Protein AF-A0A497PDV8-F1 (afdb_monomer_lite)

Secondary structure (DSSP, 8-state):
----------------------------------SSS---S-------TTHHHHHS-HHHHHHHHHHHHHHHHHHS-HHHHHHHHHHHHHHHHHHHHHHHHHHHHHHHHH-TT-TTTHHHHHHHHHHHHHHHHHHHHHHHHHHTTS--SSTT--S-HHHHHHHHHHHHHHHHHHHHHHHHHHHHHH--

Foldseek 3Di:
DDDDDDDDDDDDDDDDDDDDDDDDDDDDDDDDDPPPPDPPDDDPPPCPVVNVCLVPVPVVLVVVLVVVVVCLVVPDDPVLCVVCVVLSVLLSVLVSLLVVLLSLLVNLLPDPQDPPLNVLSVVLSVLSVVLSVLLVVQSCCVSVVVAGPPNVDPDRSSVVSSVSSVVSVVSSVVSVVVSVVSVVVVVD

pLDDT: mean 75.37, std 20.38, range [35.28, 95.69]

Radius of gyration: 29.13 Å; chains: 1; bounding box: 48×72×91 Å

Structure (mmCIF, N/CA/C/O backbone):
data_AF-A0A497PDV8-F1
#
_entry.id   AF-A0A497PDV8-F1
#
loop_
_atom_site.group_PDB
_atom_site.id
_atom_site.type_symbol
_atom_site.label_atom_id
_atom_site.label_alt_id
_atom_site.label_comp_id
_atom_site.label_asym_id
_atom_site.label_entity_id
_atom_site.label_seq_id
_atom_site.pdbx_PDB_ins_code
_atom_site.Cartn_x
_atom_site.Cartn_y
_atom_site.Cartn_z
_atom_site.occupancy
_atom_site.B_iso_or_equiv
_atom_site.auth_seq_id
_atom_site.auth_comp_id
_atom_site.auth_asym_id
_atom_site.auth_atom_id
_atom_site.pdbx_PDB_model_num
ATOM 1 N N . MET A 1 1 ? -24.230 52.715 61.581 1.00 36.59 1 MET A N 1
ATOM 2 C CA . MET A 1 1 ? -22.851 52.999 62.030 1.00 36.59 1 MET A CA 1
ATOM 3 C C . MET A 1 1 ? -22.385 51.770 62.812 1.00 36.59 1 MET A C 1
ATOM 5 O O . MET A 1 1 ? -23.170 51.303 63.624 1.00 36.59 1 MET A O 1
ATOM 9 N N . MET A 1 2 ? -21.221 51.232 62.412 1.00 41.12 2 MET A N 1
ATOM 10 C CA . MET A 1 2 ? -20.457 49.998 62.759 1.00 41.12 2 MET A CA 1
ATOM 11 C C . MET A 1 2 ? -20.626 49.359 64.163 1.00 41.12 2 MET A C 1
ATOM 13 O O . MET A 1 2 ? -20.718 50.105 65.130 1.00 41.12 2 MET A O 1
ATOM 17 N N . THR A 1 3 ? -20.897 48.035 64.256 1.00 57.22 3 THR A N 1
ATOM 18 C CA . THR A 1 3 ? -20.028 46.815 64.474 1.00 57.22 3 THR A CA 1
ATOM 19 C C . THR A 1 3 ? -19.526 46.638 65.917 1.00 57.22 3 THR A C 1
ATOM 21 O O . THR A 1 3 ? -19.178 47.642 66.536 1.00 57.22 3 THR A O 1
ATOM 24 N N . PRO A 1 4 ? -19.519 45.408 66.481 1.00 50.72 4 PRO A N 1
ATOM 25 C CA . PRO A 1 4 ? -18.367 44.492 66.315 1.00 50.72 4 PRO A CA 1
ATOM 26 C C . PRO A 1 4 ? -18.711 42.980 66.327 1.00 50.72 4 PRO A C 1
ATOM 28 O O . PRO A 1 4 ? -19.421 42.527 67.215 1.00 50.72 4 PRO A O 1
ATOM 31 N N . ASP A 1 5 ? -18.126 42.205 65.409 1.00 45.91 5 ASP A N 1
ATOM 32 C CA . ASP A 1 5 ? -17.910 40.759 65.586 1.00 45.91 5 ASP A CA 1
ATOM 33 C C . ASP A 1 5 ? -16.403 40.511 65.439 1.00 45.91 5 ASP A C 1
ATOM 35 O O . ASP A 1 5 ? -15.847 40.636 64.348 1.00 45.91 5 ASP A O 1
ATOM 39 N N . ASP A 1 6 ? -15.764 40.222 66.571 1.00 52.06 6 ASP A N 1
ATOM 40 C CA . ASP A 1 6 ? -14.410 39.689 66.697 1.00 52.06 6 ASP A CA 1
ATOM 41 C C . ASP A 1 6 ? -14.508 38.283 67.313 1.00 52.06 6 ASP A C 1
ATOM 43 O O . ASP A 1 6 ? -15.345 38.051 68.188 1.00 52.06 6 ASP A O 1
ATOM 47 N N . ALA A 1 7 ? -13.554 37.433 66.919 1.00 45.50 7 ALA A N 1
ATOM 48 C CA . ALA A 1 7 ? -13.148 36.143 67.495 1.00 45.50 7 ALA A CA 1
ATOM 49 C C . ALA A 1 7 ? -13.947 34.887 67.089 1.00 45.50 7 ALA A C 1
ATOM 51 O O . ALA A 1 7 ? -15.082 34.694 67.509 1.00 45.50 7 ALA A O 1
ATOM 52 N N . ASP A 1 8 ? -13.304 33.956 66.367 1.00 39.66 8 ASP A N 1
ATOM 53 C CA . ASP A 1 8 ? -12.563 32.860 67.021 1.00 39.66 8 ASP A CA 1
ATOM 54 C C . ASP A 1 8 ? -11.716 32.024 66.025 1.00 39.66 8 ASP A C 1
ATOM 56 O O . ASP A 1 8 ? -12.078 31.878 64.858 1.00 39.66 8 ASP A O 1
ATOM 60 N N . SER A 1 9 ? -10.643 31.426 66.556 1.00 42.09 9 SER A N 1
ATOM 61 C CA . SER A 1 9 ? -9.848 30.289 66.059 1.00 42.09 9 SER A CA 1
ATOM 62 C C . SER A 1 9 ? -8.648 30.538 65.128 1.00 42.09 9 SER A C 1
ATOM 64 O O . SER A 1 9 ? -8.706 30.366 63.913 1.00 42.09 9 SER A O 1
ATOM 66 N N . SER A 1 10 ? -7.521 30.815 65.783 1.00 39.66 10 SER A N 1
ATOM 67 C CA . SER A 1 10 ? -6.121 30.712 65.348 1.00 39.66 10 SER A CA 1
ATOM 68 C C . SER A 1 10 ? -5.616 29.271 65.132 1.00 39.66 10 SER A C 1
ATOM 70 O O . SER A 1 10 ? -5.960 28.396 65.922 1.00 39.66 10 SER A O 1
ATOM 72 N N . ASP A 1 11 ? -4.770 29.103 64.106 1.00 39.28 11 ASP A N 1
ATOM 73 C CA . ASP A 1 11 ? -3.499 28.345 63.988 1.00 39.28 11 ASP A CA 1
ATOM 74 C C . ASP A 1 11 ? -3.214 27.116 64.887 1.00 39.28 11 ASP A C 1
ATOM 76 O O . ASP A 1 11 ? -3.317 27.195 66.110 1.00 39.28 11 ASP A O 1
ATOM 80 N N . ASP A 1 12 ? -2.695 26.017 64.303 1.00 36.16 12 ASP A N 1
ATOM 81 C CA . ASP A 1 12 ? -1.238 25.705 64.267 1.00 36.16 12 ASP A CA 1
ATOM 82 C C . ASP A 1 12 ? -0.927 24.201 63.971 1.00 36.16 12 ASP A C 1
ATOM 84 O O . ASP A 1 12 ? -1.692 23.308 64.345 1.00 36.16 12 ASP A O 1
ATOM 88 N N . TYR A 1 13 ? 0.255 23.976 63.375 1.00 40.47 13 TYR A N 1
ATOM 89 C CA . TYR A 1 13 ? 1.111 22.772 63.257 1.00 40.47 13 TYR A CA 1
ATOM 90 C C . TYR A 1 13 ? 1.296 22.022 61.916 1.00 40.47 13 TYR A C 1
ATOM 92 O O . TYR A 1 13 ? 0.473 21.225 61.467 1.00 40.47 13 TYR A O 1
ATOM 100 N N . ASP A 1 14 ? 2.505 22.258 61.388 1.00 35.78 14 ASP A N 1
ATOM 101 C CA . ASP A 1 14 ? 3.284 21.610 60.329 1.00 35.78 14 ASP A CA 1
ATOM 102 C C . ASP A 1 14 ? 3.821 20.191 60.655 1.00 35.78 14 ASP A C 1
ATOM 104 O O . ASP A 1 14 ? 3.971 19.806 61.813 1.00 35.78 14 ASP A O 1
ATOM 108 N N . GLU A 1 15 ? 4.233 19.513 59.570 1.00 39.12 15 GLU A N 1
ATOM 109 C CA . GLU A 1 15 ? 5.344 18.543 59.418 1.00 39.12 15 GLU A CA 1
ATOM 110 C C . GLU A 1 15 ? 5.309 17.158 60.103 1.00 39.12 15 GLU A C 1
ATOM 112 O O . GLU A 1 15 ? 5.565 17.010 61.294 1.00 39.12 15 GLU A O 1
ATOM 117 N N . ALA A 1 16 ? 5.212 16.109 59.270 1.00 38.50 16 ALA A N 1
ATOM 118 C CA . ALA A 1 16 ? 6.161 14.986 59.279 1.00 38.50 16 ALA A CA 1
ATOM 119 C C . ALA A 1 16 ? 6.124 14.220 57.940 1.00 38.50 16 ALA A C 1
ATOM 121 O O . ALA A 1 16 ? 5.088 13.700 57.527 1.00 38.50 16 ALA A O 1
ATOM 122 N N . GLU A 1 17 ? 7.279 14.159 57.276 1.00 40.25 17 GLU A N 1
ATOM 123 C CA . GLU A 1 17 ? 7.604 13.210 56.214 1.00 40.25 17 GLU A CA 1
ATOM 124 C C . GLU A 1 17 ? 7.542 11.765 56.740 1.00 40.25 17 GLU A C 1
ATOM 126 O O . GLU A 1 17 ? 8.155 11.460 57.759 1.00 40.25 17 GLU A O 1
ATOM 131 N N . GLU A 1 18 ? 6.899 10.858 56.001 1.00 43.19 18 GLU A N 1
ATOM 132 C CA . GLU A 1 18 ? 7.315 9.452 55.944 1.00 43.19 18 GLU A CA 1
ATOM 133 C C . GLU A 1 18 ? 7.117 8.930 54.513 1.00 43.19 18 GLU A C 1
ATOM 135 O O . GLU A 1 18 ? 6.019 8.661 54.026 1.00 43.19 18 GLU A O 1
ATOM 140 N N . THR A 1 19 ? 8.241 8.875 53.810 1.00 37.38 19 THR A N 1
ATOM 141 C CA . THR A 1 19 ? 8.517 7.999 52.677 1.00 37.38 19 THR A CA 1
ATOM 142 C C . THR A 1 19 ? 8.268 6.542 53.067 1.00 37.38 19 THR A C 1
ATOM 144 O O . THR A 1 19 ? 8.804 6.122 54.084 1.00 37.38 19 THR A O 1
ATOM 147 N N . ASP A 1 20 ? 7.550 5.760 52.253 1.00 37.25 20 ASP A N 1
ATOM 148 C CA . ASP A 1 20 ? 8.087 4.487 51.748 1.00 37.25 20 ASP A CA 1
ATOM 149 C C . ASP A 1 20 ? 7.125 3.755 50.789 1.00 37.25 20 ASP A C 1
ATOM 151 O O . ASP A 1 20 ? 6.106 3.191 51.169 1.00 37.25 20 ASP A O 1
ATOM 155 N N . THR A 1 21 ? 7.592 3.685 49.539 1.00 35.28 21 THR A N 1
ATOM 156 C CA . THR A 1 21 ? 7.556 2.498 48.672 1.00 35.28 21 THR A CA 1
ATOM 157 C C . THR A 1 21 ? 6.238 2.162 47.954 1.00 35.28 21 THR A C 1
ATOM 159 O O . THR A 1 21 ? 5.397 1.417 48.441 1.00 35.28 21 THR A O 1
ATOM 162 N N . PHE A 1 22 ? 6.150 2.598 46.689 1.00 41.00 22 PHE A N 1
ATOM 163 C CA . PHE A 1 22 ? 5.703 1.709 45.607 1.00 41.00 22 PHE A CA 1
ATOM 164 C C . PHE A 1 22 ? 6.755 0.602 45.435 1.00 41.00 22 PHE A C 1
ATOM 166 O O . PHE A 1 22 ? 7.932 0.933 45.254 1.00 41.00 22 PHE A O 1
ATOM 173 N N . PRO A 1 23 ? 6.359 -0.681 45.434 1.00 40.50 23 PRO A N 1
ATOM 174 C CA . PRO A 1 23 ? 7.082 -1.646 44.622 1.00 40.50 23 PRO A CA 1
ATOM 175 C C . PRO A 1 23 ? 6.121 -2.587 43.886 1.00 40.50 23 PRO A C 1
ATOM 177 O O . PRO A 1 23 ? 5.300 -3.280 44.483 1.00 40.50 23 PRO A O 1
ATOM 180 N N . ASP A 1 24 ? 6.286 -2.626 42.571 1.00 50.03 24 ASP A N 1
ATOM 181 C CA . ASP A 1 24 ? 5.748 -3.648 41.687 1.00 50.03 24 ASP A CA 1
ATOM 182 C C . ASP A 1 24 ? 6.153 -5.050 42.188 1.00 50.03 24 ASP A C 1
ATOM 184 O O . ASP A 1 24 ? 7.345 -5.336 42.336 1.00 50.03 24 ASP A O 1
ATOM 188 N N . ALA A 1 25 ? 5.183 -5.932 42.429 1.00 37.97 25 ALA A N 1
ATOM 189 C CA . ALA A 1 25 ? 5.391 -7.379 42.452 1.00 37.97 25 ALA A CA 1
ATOM 190 C C . ALA A 1 25 ? 4.064 -8.094 42.161 1.00 37.97 25 ALA A C 1
ATOM 192 O O . ALA A 1 25 ? 3.131 -8.064 42.958 1.00 37.97 25 ALA A O 1
ATOM 193 N N . GLU A 1 26 ? 4.028 -8.679 40.969 1.00 48.06 26 GLU A N 1
ATOM 194 C CA . GLU A 1 26 ? 3.015 -9.555 40.390 1.00 48.06 26 GLU A CA 1
ATOM 195 C C . GLU A 1 26 ? 2.470 -10.621 41.353 1.00 48.06 26 GLU A C 1
ATO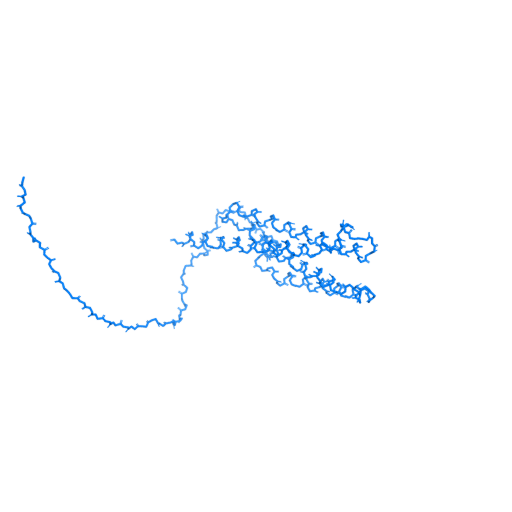M 197 O O . GLU A 1 26 ? 3.248 -11.301 42.018 1.00 48.06 26 GLU A O 1
ATOM 202 N N . GLU A 1 27 ? 1.154 -10.848 41.315 1.00 40.50 27 GLU A N 1
ATOM 203 C CA . GLU A 1 27 ? 0.591 -12.203 41.255 1.00 40.50 27 GLU A CA 1
ATOM 204 C C . GLU A 1 27 ? -0.852 -12.136 40.722 1.00 40.50 27 GLU A C 1
ATOM 206 O O . GLU A 1 27 ? -1.748 -11.561 41.340 1.00 40.50 27 GLU A O 1
ATOM 211 N N . ASP A 1 28 ? -1.030 -12.682 39.518 1.00 43.69 28 ASP A N 1
ATOM 212 C CA . ASP A 1 28 ? -2.300 -12.909 38.836 1.00 43.69 28 ASP A CA 1
ATOM 213 C C . ASP A 1 28 ? -3.235 -13.801 39.669 1.00 43.69 28 ASP A C 1
ATOM 215 O O . ASP A 1 28 ? -2.913 -14.960 39.931 1.00 43.69 28 ASP A O 1
ATOM 219 N N . GLU A 1 29 ? -4.449 -13.332 39.965 1.00 38.22 29 GLU A N 1
ATOM 220 C CA . GLU A 1 29 ? -5.583 -14.228 40.209 1.00 38.22 29 GLU A CA 1
ATOM 221 C C . GLU A 1 29 ? -6.898 -13.593 39.724 1.00 38.22 29 GLU A C 1
ATOM 223 O O . GLU A 1 29 ? -7.587 -12.867 40.433 1.00 38.22 29 GLU A O 1
ATOM 228 N N . TYR A 1 30 ? -7.163 -13.836 38.437 1.00 40.88 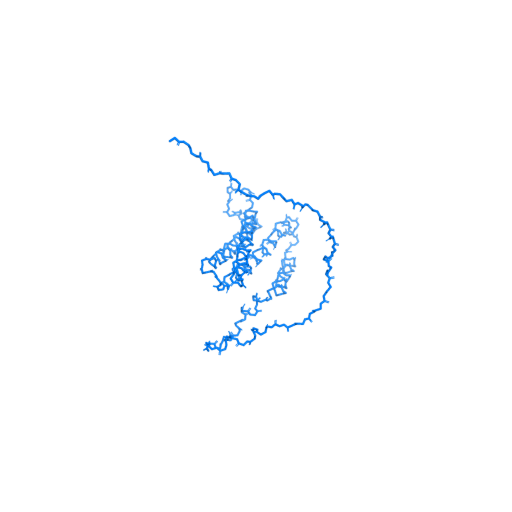30 TYR A N 1
ATOM 229 C CA . TYR A 1 30 ? -8.458 -14.005 37.771 1.00 40.88 30 TYR A CA 1
ATOM 230 C C . TYR A 1 30 ? -9.709 -13.661 38.600 1.00 40.88 30 TYR A C 1
ATOM 232 O O . TYR A 1 30 ? -10.195 -14.479 39.381 1.00 40.88 30 TYR A O 1
ATOM 240 N N . ALA A 1 31 ? -10.302 -12.503 38.321 1.00 39.53 31 ALA A N 1
ATOM 241 C CA . ALA A 1 31 ? -11.703 -12.234 38.612 1.00 39.53 31 ALA A CA 1
ATOM 242 C C . ALA A 1 31 ? -12.355 -11.564 37.395 1.00 39.53 31 ALA A C 1
ATOM 244 O O . ALA A 1 31 ? -11.712 -10.770 36.712 1.00 39.53 31 ALA A O 1
ATOM 245 N N . ASP A 1 32 ? -13.623 -11.917 37.191 1.00 36.38 32 ASP A N 1
ATOM 246 C CA . ASP A 1 32 ? -14.605 -11.391 36.234 1.00 36.38 32 ASP A CA 1
ATOM 247 C C . ASP A 1 32 ? -14.597 -12.099 34.860 1.00 36.38 32 ASP A C 1
ATOM 249 O O . ASP A 1 32 ? -13.836 -11.789 33.951 1.00 36.38 32 ASP A O 1
ATOM 253 N N . GLU A 1 33 ? -15.309 -13.222 34.691 1.00 40.94 33 GLU A N 1
ATOM 254 C CA . GLU A 1 33 ? -16.782 -13.301 34.528 1.00 40.94 33 GLU A CA 1
ATOM 255 C C . GLU A 1 33 ? -17.359 -12.371 33.435 1.00 40.94 33 GLU A C 1
ATOM 257 O O . GLU A 1 33 ? -18.429 -11.796 33.595 1.00 40.94 33 GLU A O 1
ATOM 262 N N . GLU A 1 34 ? -16.710 -12.283 32.269 1.00 41.09 34 GLU A N 1
ATOM 263 C CA . GLU A 1 34 ? -17.347 -11.787 31.027 1.00 41.09 34 GLU A CA 1
ATOM 264 C C . GLU A 1 34 ? -17.524 -12.879 29.946 1.00 41.09 34 GLU A C 1
ATOM 266 O O . GLU A 1 34 ? -17.668 -12.588 28.761 1.00 41.09 34 GLU A O 1
ATOM 271 N N . GLU A 1 35 ? -17.564 -14.159 30.335 1.00 44.25 35 GLU A N 1
ATOM 272 C CA . GLU A 1 35 ? -17.871 -15.271 29.414 1.00 44.25 35 GLU A CA 1
ATOM 273 C C . GLU A 1 35 ? -19.378 -15.587 29.268 1.00 44.25 35 GLU A C 1
ATOM 275 O O . GLU A 1 35 ? -19.728 -16.489 28.512 1.00 44.25 35 GLU A O 1
ATOM 280 N N . GLU A 1 36 ? -20.297 -14.858 29.917 1.00 39.97 36 GLU A N 1
ATOM 281 C CA . GLU A 1 36 ? -21.698 -15.316 30.022 1.00 39.97 36 GLU A CA 1
ATOM 282 C C . GLU A 1 36 ? -22.790 -14.226 29.913 1.00 39.97 36 GLU A C 1
ATOM 284 O O . GLU A 1 36 ? -23.844 -14.352 30.523 1.00 39.97 36 GLU A O 1
ATOM 289 N N . ILE A 1 37 ? -22.620 -13.157 29.119 1.00 42.81 37 ILE A N 1
ATOM 290 C CA . ILE A 1 37 ? -23.757 -12.272 28.757 1.00 42.81 37 ILE A CA 1
ATOM 291 C C . ILE A 1 37 ? -23.666 -11.785 27.300 1.00 42.81 37 ILE A C 1
ATOM 293 O O . ILE A 1 37 ? -23.536 -10.598 27.033 1.00 42.81 37 ILE A O 1
ATOM 297 N N . GLU A 1 38 ? -23.777 -12.688 26.324 1.00 42.84 38 GLU A N 1
ATOM 298 C CA . GLU A 1 38 ? -24.344 -12.335 25.003 1.00 42.84 38 GLU A CA 1
ATOM 299 C C . GLU A 1 38 ? -24.956 -13.546 24.266 1.00 42.84 38 GLU A C 1
ATOM 301 O O . GLU A 1 38 ? -25.096 -13.571 23.043 1.00 42.84 38 GLU A O 1
ATOM 306 N N . GLU A 1 39 ? -25.397 -14.556 25.021 1.00 44.88 39 GLU A N 1
ATOM 307 C CA . GLU A 1 39 ? -26.129 -15.717 24.506 1.00 44.88 39 GLU A CA 1
ATOM 308 C C . GLU A 1 39 ? -27.653 -15.472 24.518 1.00 44.88 39 GLU A C 1
ATOM 310 O O . GLU A 1 39 ? -28.419 -16.278 25.026 1.00 44.88 39 GLU A O 1
ATOM 315 N N . GLU A 1 40 ? -28.138 -14.349 23.968 1.00 44.56 40 GLU A N 1
ATOM 316 C CA . GLU A 1 40 ? -29.579 -14.208 23.669 1.00 44.56 40 GLU A CA 1
ATOM 317 C C . GLU A 1 40 ? -29.907 -13.186 22.561 1.00 44.56 40 GLU A C 1
ATOM 319 O O . GLU A 1 40 ? -30.807 -12.356 22.667 1.00 44.56 40 GLU A O 1
ATOM 324 N N . LEU A 1 41 ? -29.218 -13.269 21.419 1.00 45.81 41 LEU A N 1
ATOM 325 C CA . LEU A 1 41 ? -29.809 -12.835 20.147 1.00 45.81 41 LEU A CA 1
ATOM 326 C C . LEU A 1 41 ? -29.343 -13.762 19.023 1.00 45.81 41 LEU A C 1
ATOM 328 O O . LEU A 1 41 ? -28.372 -13.498 18.321 1.00 45.81 41 LEU A O 1
ATOM 332 N N . GLY A 1 42 ? -30.051 -14.889 18.900 1.00 41.44 42 GLY A N 1
ATOM 333 C CA . GLY A 1 42 ? -29.794 -15.991 17.972 1.00 41.44 42 GLY A CA 1
ATOM 334 C C . GLY A 1 42 ? -29.756 -15.596 16.495 1.00 41.44 42 GLY A C 1
ATOM 335 O O . GLY A 1 42 ? -30.670 -15.891 15.725 1.00 41.44 42 GLY A O 1
ATOM 336 N N . VAL A 1 43 ? -28.644 -15.008 16.075 1.00 41.59 43 VAL A N 1
ATOM 337 C CA . VAL A 1 43 ? -28.108 -15.162 14.731 1.00 41.59 43 VAL A CA 1
ATOM 338 C C . VAL A 1 43 ? -26.827 -15.943 14.919 1.00 41.59 43 VAL A C 1
ATOM 340 O O . VAL A 1 43 ? -25.815 -15.394 15.337 1.00 41.59 43 VAL A O 1
ATOM 343 N N . GLU A 1 44 ? -26.902 -17.237 14.628 1.00 42.75 44 GLU A N 1
ATOM 344 C CA . GLU A 1 44 ? -25.762 -18.128 14.459 1.00 42.75 44 GLU A CA 1
ATOM 345 C C . GLU A 1 44 ? -24.845 -17.497 13.392 1.00 42.75 44 GLU A C 1
ATOM 347 O O . GLU A 1 44 ? -24.986 -17.706 12.182 1.00 42.75 44 GLU A O 1
ATOM 352 N N . TYR A 1 45 ? -23.967 -16.593 13.826 1.00 51.91 45 TYR A N 1
ATOM 353 C CA . TYR A 1 45 ? -23.022 -15.907 12.968 1.00 51.91 45 TYR A CA 1
ATOM 354 C C . TYR A 1 45 ? -21.980 -16.963 12.644 1.00 51.91 45 TYR A C 1
ATOM 356 O O . TYR A 1 45 ? -20.996 -17.129 13.360 1.00 51.91 45 TYR A O 1
ATOM 364 N N . SER A 1 46 ? -22.209 -17.723 11.568 1.00 50.81 46 SER A N 1
ATOM 365 C CA . SER A 1 46 ? -21.140 -18.485 10.930 1.00 50.81 46 SER A CA 1
ATOM 366 C C . SER A 1 46 ? -19.936 -17.546 10.886 1.00 50.81 46 SER A C 1
ATOM 368 O O . SER A 1 46 ? -20.080 -16.464 10.299 1.00 50.81 46 SER A O 1
ATOM 370 N N . PRO A 1 47 ? -18.809 -17.858 11.559 1.00 56.34 47 PRO A N 1
ATOM 371 C CA . PRO A 1 47 ? -17.708 -16.922 11.666 1.00 56.34 47 PRO A CA 1
ATOM 372 C C . PRO A 1 47 ? -17.225 -16.677 10.248 1.00 56.34 47 PRO A C 1
ATOM 374 O O . PRO A 1 47 ? -16.549 -17.505 9.630 1.00 56.34 47 PRO A O 1
ATOM 377 N N . SER A 1 48 ? -17.679 -15.558 9.681 1.00 73.38 48 SER A N 1
ATOM 378 C CA . SER A 1 48 ? -17.388 -15.220 8.303 1.00 73.38 48 SER A CA 1
ATOM 379 C C . SER A 1 48 ? -15.870 -15.250 8.173 1.00 73.38 48 SER A C 1
ATOM 381 O O . SER A 1 48 ? -15.154 -14.784 9.060 1.00 73.38 48 SER A O 1
ATOM 383 N N . ARG A 1 49 ? -15.339 -15.814 7.085 1.00 72.19 49 ARG A N 1
ATOM 384 C CA . ARG A 1 49 ? -13.878 -15.920 6.889 1.00 72.19 49 ARG A CA 1
ATOM 385 C C . ARG A 1 49 ? -13.166 -14.566 7.051 1.00 72.19 49 ARG A C 1
ATOM 387 O O . ARG A 1 49 ? -11.988 -14.534 7.388 1.00 72.19 49 ARG A O 1
ATOM 394 N N . LEU A 1 50 ? -13.906 -13.472 6.844 1.00 70.50 50 LEU A N 1
ATOM 395 C CA . LEU A 1 50 ? -13.504 -12.089 7.083 1.00 70.50 50 LEU A CA 1
ATOM 396 C C . LEU A 1 50 ? -13.420 -11.705 8.567 1.00 70.50 50 LEU A C 1
ATOM 398 O O . LEU A 1 50 ? -12.540 -10.937 8.924 1.00 70.50 50 LEU A O 1
ATOM 402 N N . ALA A 1 51 ? -14.306 -12.195 9.438 1.00 72.88 51 ALA A N 1
ATOM 403 C CA . ALA A 1 51 ? -14.195 -11.989 10.887 1.00 72.88 51 ALA A CA 1
ATOM 404 C C . ALA A 1 51 ? -12.912 -12.629 11.433 1.00 72.88 51 ALA A C 1
ATOM 406 O O . ALA A 1 51 ? -12.062 -11.912 11.946 1.00 72.88 51 ALA A O 1
ATOM 407 N N . LYS A 1 52 ? -12.690 -13.917 11.144 1.00 78.69 52 LYS A N 1
ATOM 408 C CA . LYS A 1 52 ? -11.462 -14.639 11.533 1.00 78.69 52 LYS A CA 1
ATOM 409 C C . LYS A 1 52 ? -10.181 -14.079 10.896 1.00 78.69 52 LYS A C 1
ATOM 411 O O . LYS A 1 52 ? -9.078 -14.373 11.332 1.00 78.69 52 LYS A O 1
ATOM 416 N N . PHE A 1 53 ? -10.295 -13.361 9.780 1.00 77.25 53 PHE A N 1
ATOM 417 C CA . PHE A 1 53 ? -9.152 -12.695 9.153 1.00 77.25 53 PHE A CA 1
ATOM 418 C C . PHE A 1 53 ? -8.812 -11.367 9.829 1.00 77.25 53 PHE A C 1
ATOM 420 O O . PHE A 1 53 ? -7.644 -11.021 9.894 1.00 77.25 53 PHE A O 1
ATOM 427 N N . LEU A 1 54 ? -9.813 -10.618 10.289 1.00 77.50 54 LEU A N 1
ATOM 428 C CA . LEU A 1 54 ? -9.597 -9.305 10.899 1.00 77.50 54 LEU A CA 1
ATOM 429 C C . LEU A 1 54 ? -9.128 -9.388 12.355 1.00 77.50 54 LEU A C 1
ATOM 431 O O . LEU A 1 54 ? -8.577 -8.411 12.844 1.00 77.50 54 LEU A O 1
ATOM 435 N N . GLU A 1 55 ? -9.317 -10.537 13.002 1.00 80.44 55 GLU A N 1
ATOM 436 C CA . GLU A 1 55 ? -8.785 -10.846 14.333 1.00 80.44 55 GLU A CA 1
ATOM 437 C C . GLU A 1 55 ? -7.249 -10.933 14.330 1.00 80.44 55 GLU A C 1
ATOM 439 O O . GLU A 1 55 ? -6.592 -10.270 15.124 1.00 80.44 55 GLU A O 1
ATOM 444 N N . ASP A 1 56 ? -6.670 -11.659 13.365 1.00 80.75 56 ASP A N 1
ATOM 445 C CA . ASP A 1 56 ? -5.223 -11.684 13.125 1.00 80.75 56 ASP A CA 1
ATOM 446 C C . ASP A 1 56 ? -4.900 -11.618 11.614 1.00 80.75 56 ASP A C 1
ATOM 448 O O . ASP A 1 56 ? -4.736 -12.647 10.936 1.00 80.75 56 ASP A O 1
ATOM 452 N N . PRO A 1 57 ? -4.846 -10.401 11.035 1.00 83.25 57 PRO A N 1
ATOM 453 C CA . PRO A 1 57 ? -4.621 -10.224 9.602 1.00 83.25 57 PRO A CA 1
ATOM 454 C C . PRO A 1 57 ? -3.144 -10.366 9.205 1.00 83.25 57 PRO A C 1
ATOM 456 O O . PRO A 1 57 ? -2.845 -10.646 8.037 1.00 83.25 57 PRO A O 1
ATOM 459 N N . TRP A 1 58 ? -2.201 -10.181 10.133 1.00 86.19 58 TRP A N 1
ATOM 460 C CA . TRP A 1 58 ? -0.792 -9.942 9.805 1.00 86.19 58 TRP A CA 1
ATOM 461 C C . TRP A 1 58 ? -0.076 -11.133 9.163 1.00 86.19 58 TRP A C 1
ATOM 463 O O . TRP A 1 58 ? 0.553 -10.922 8.121 1.00 86.19 58 TRP A O 1
ATOM 473 N N . PRO A 1 59 ? -0.184 -12.379 9.663 1.00 88.62 59 PRO A N 1
ATOM 474 C CA . PRO A 1 59 ? 0.496 -13.519 9.048 1.00 88.62 59 PRO A CA 1
ATOM 475 C C . PRO A 1 59 ? 0.042 -13.763 7.607 1.00 88.62 59 PRO A C 1
ATOM 477 O O . PRO A 1 59 ? 0.843 -14.065 6.726 1.00 88.62 59 PRO A O 1
ATOM 480 N N . ARG A 1 60 ? -1.255 -13.588 7.334 1.00 85.25 60 ARG A N 1
ATOM 481 C CA . ARG A 1 60 ? -1.823 -13.809 5.998 1.00 85.25 60 ARG A CA 1
ATOM 482 C C . ARG A 1 60 ? -1.459 -12.681 5.038 1.00 85.25 60 ARG A C 1
ATOM 484 O O . ARG A 1 60 ? -1.082 -12.956 3.902 1.00 85.25 60 ARG A O 1
ATOM 491 N N . VAL A 1 61 ? -1.551 -11.427 5.480 1.00 86.62 61 VAL A N 1
ATOM 492 C CA . VAL A 1 61 ? -1.213 -10.258 4.650 1.00 86.62 61 VAL A CA 1
ATOM 493 C C . VAL A 1 61 ? 0.269 -10.246 4.308 1.00 86.62 61 VAL A C 1
ATOM 495 O O . VAL A 1 61 ? 0.621 -10.083 3.142 1.00 86.62 61 VAL A O 1
ATOM 498 N N . THR A 1 62 ? 1.138 -10.473 5.293 1.00 89.38 62 THR A N 1
ATOM 499 C CA . THR A 1 62 ? 2.589 -10.530 5.068 1.00 89.38 62 THR A CA 1
ATOM 500 C C . THR A 1 62 ? 2.972 -11.681 4.147 1.00 89.38 62 THR A C 1
ATOM 502 O O . THR A 1 62 ? 3.778 -11.477 3.243 1.00 89.38 62 THR A O 1
ATOM 505 N N . PHE A 1 63 ? 2.347 -12.854 4.289 1.00 90.88 63 PHE A N 1
ATOM 506 C CA . PHE A 1 63 ? 2.565 -13.982 3.385 1.00 90.88 63 PHE A CA 1
ATOM 507 C C . PHE A 1 63 ? 2.174 -13.655 1.936 1.00 90.88 63 PHE A C 1
ATOM 509 O O . PHE A 1 63 ? 2.956 -13.893 1.013 1.00 90.88 63 PHE A O 1
ATOM 516 N N . VAL A 1 64 ? 0.997 -13.055 1.725 1.00 89.25 64 VAL A N 1
ATOM 517 C CA . VAL A 1 64 ? 0.553 -12.625 0.387 1.00 89.25 64 VAL A CA 1
ATOM 518 C C . VAL A 1 64 ? 1.498 -11.571 -0.191 1.00 89.25 64 VAL A C 1
ATOM 520 O O . VAL A 1 64 ? 1.879 -11.678 -1.356 1.00 89.25 64 VAL A O 1
ATOM 523 N N . MET A 1 65 ? 1.927 -10.596 0.614 1.00 90.31 65 MET A N 1
ATOM 524 C CA . MET A 1 65 ? 2.880 -9.571 0.180 1.00 90.31 65 MET A CA 1
ATOM 525 C C . MET A 1 65 ? 4.244 -10.152 -0.167 1.00 90.31 65 MET A C 1
ATOM 527 O O . MET A 1 65 ? 4.820 -9.783 -1.185 1.00 90.31 65 MET A O 1
ATOM 531 N N . MET A 1 66 ? 4.731 -11.115 0.613 1.00 93.31 66 MET A N 1
ATOM 532 C CA . MET A 1 66 ? 5.984 -11.809 0.339 1.00 93.31 66 MET A CA 1
ATOM 533 C C . MET A 1 66 ? 5.932 -12.530 -1.012 1.00 93.31 66 MET A C 1
ATOM 535 O O . MET A 1 66 ? 6.828 -12.353 -1.837 1.00 93.31 66 MET A O 1
ATOM 539 N N . ILE A 1 67 ? 4.867 -13.300 -1.265 1.00 93.75 67 ILE A N 1
ATOM 540 C CA . ILE A 1 67 ? 4.662 -13.974 -2.555 1.00 93.75 67 ILE A CA 1
ATOM 541 C C . ILE A 1 67 ? 4.606 -12.949 -3.685 1.00 93.75 67 ILE A C 1
ATOM 543 O O . ILE A 1 67 ? 5.267 -13.132 -4.706 1.00 93.75 67 ILE A O 1
ATOM 547 N N . LEU A 1 68 ? 3.853 -11.864 -3.503 1.00 90.38 68 LEU A N 1
ATOM 548 C CA . LEU A 1 68 ? 3.736 -10.803 -4.499 1.00 90.38 68 LEU A CA 1
ATOM 549 C C . LEU A 1 68 ? 5.104 -10.177 -4.805 1.00 90.38 68 LEU A C 1
ATOM 551 O O . LEU A 1 68 ? 5.448 -10.018 -5.974 1.00 90.38 68 LEU A O 1
ATOM 555 N N . GLY A 1 69 ? 5.921 -9.911 -3.784 1.00 90.25 69 GLY A N 1
ATOM 556 C CA . GLY A 1 69 ? 7.289 -9.418 -3.940 1.00 90.25 69 GLY A CA 1
ATOM 557 C C . GLY A 1 69 ? 8.174 -10.382 -4.733 1.00 90.25 69 GLY A C 1
ATOM 558 O O . GLY A 1 69 ? 8.848 -9.964 -5.674 1.00 90.25 69 GLY A O 1
ATOM 559 N N . PHE A 1 70 ? 8.124 -11.683 -4.428 1.00 92.12 70 PHE A N 1
ATOM 560 C CA . PHE A 1 70 ? 8.856 -12.695 -5.198 1.00 92.12 70 PHE A CA 1
ATOM 561 C C . PHE A 1 70 ? 8.397 -12.768 -6.651 1.00 92.12 70 PHE A C 1
ATOM 563 O O . PHE A 1 70 ? 9.235 -12.832 -7.548 1.00 92.12 70 PHE A O 1
ATOM 570 N N . VAL A 1 71 ? 7.088 -12.729 -6.901 1.00 91.31 71 VAL A N 1
ATOM 571 C CA . VAL A 1 71 ? 6.541 -12.729 -8.262 1.00 91.31 71 VAL A CA 1
ATOM 572 C C . VAL A 1 71 ? 7.039 -11.507 -9.031 1.00 91.31 71 VAL A C 1
ATOM 574 O O . VAL A 1 71 ? 7.548 -11.659 -10.137 1.00 91.31 71 VAL A O 1
ATOM 577 N N . VAL A 1 72 ? 6.984 -10.310 -8.443 1.00 88.75 72 VAL A N 1
ATOM 578 C CA . VAL A 1 72 ? 7.489 -9.090 -9.090 1.00 88.75 72 VAL A CA 1
ATOM 579 C C . VAL A 1 72 ? 8.972 -9.226 -9.434 1.00 88.75 72 VAL A C 1
ATOM 581 O O . VAL A 1 72 ? 9.361 -8.953 -10.567 1.00 88.75 72 VAL A O 1
ATOM 584 N N . VAL A 1 73 ? 9.803 -9.695 -8.503 1.00 89.44 73 VAL A N 1
ATOM 585 C CA . VAL A 1 73 ? 11.250 -9.827 -8.733 1.00 89.44 73 VAL A CA 1
ATOM 586 C C . VAL A 1 73 ? 11.569 -10.893 -9.785 1.00 89.44 73 VAL A C 1
ATOM 588 O O . VAL A 1 73 ? 12.405 -10.654 -10.653 1.00 89.44 73 VAL A O 1
ATOM 591 N N . LEU A 1 74 ? 10.908 -12.052 -9.744 1.00 91.81 74 LEU A N 1
ATOM 592 C CA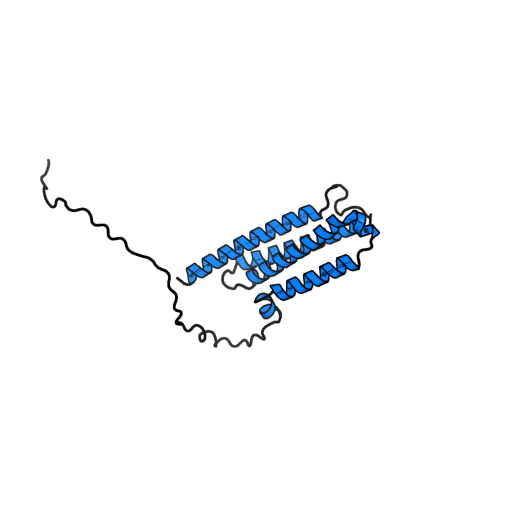 . LEU A 1 74 ? 11.197 -13.171 -10.650 1.00 91.81 74 LEU A CA 1
ATOM 593 C C . LEU A 1 74 ? 10.677 -12.946 -12.072 1.00 91.81 74 LEU A C 1
ATOM 595 O O . LEU A 1 74 ? 11.301 -13.409 -13.025 1.00 91.81 74 LEU A O 1
ATOM 599 N N . PHE A 1 75 ? 9.544 -12.259 -12.223 1.00 92.12 75 PHE A N 1
ATOM 600 C CA . PHE A 1 75 ? 8.934 -12.021 -13.533 1.00 92.12 75 PHE A CA 1
ATOM 601 C C . PHE A 1 75 ? 9.385 -10.715 -14.192 1.00 92.12 75 PHE A C 1
ATOM 603 O O . PHE A 1 75 ? 9.100 -10.516 -15.372 1.00 92.12 75 PHE A O 1
ATOM 610 N N . THR A 1 76 ? 10.098 -9.834 -13.483 1.00 89.12 76 THR A N 1
ATOM 611 C CA . THR A 1 76 ? 10.630 -8.610 -14.096 1.00 89.12 76 THR A CA 1
ATOM 612 C C . THR A 1 76 ? 11.859 -8.933 -14.957 1.00 89.12 76 THR A C 1
ATOM 614 O O . THR A 1 76 ? 12.864 -9.414 -14.429 1.00 89.12 76 THR A O 1
ATOM 617 N N . PRO A 1 77 ? 11.846 -8.630 -16.271 1.00 91.88 77 PRO A N 1
ATOM 618 C CA . PRO A 1 77 ? 13.014 -8.811 -17.129 1.00 91.88 77 PRO A CA 1
ATOM 619 C C . PRO A 1 77 ? 14.212 -7.981 -16.653 1.00 91.88 77 PRO A C 1
ATOM 621 O O . PRO A 1 77 ? 14.052 -6.849 -16.190 1.00 91.88 77 PRO A O 1
ATOM 624 N N . ASN A 1 78 ? 15.429 -8.506 -16.831 1.00 92.44 78 ASN A N 1
ATOM 625 C CA . ASN A 1 78 ? 16.658 -7.854 -16.360 1.00 92.44 78 ASN A CA 1
ATOM 626 C C . ASN A 1 78 ? 16.830 -6.424 -16.909 1.00 92.44 78 ASN A C 1
ATOM 628 O O . ASN A 1 78 ? 17.229 -5.524 -16.170 1.00 92.44 78 ASN A O 1
ATOM 632 N N . ASP A 1 79 ? 16.457 -6.200 -18.171 1.00 91.44 79 ASP A N 1
ATOM 633 C CA . ASP A 1 79 ? 16.566 -4.891 -18.822 1.00 91.44 79 ASP A CA 1
ATOM 634 C C . ASP A 1 79 ? 15.694 -3.828 -18.148 1.00 91.44 79 ASP A C 1
ATOM 636 O O . ASP A 1 79 ? 16.141 -2.701 -17.924 1.00 91.44 79 ASP A O 1
ATOM 640 N N . VAL A 1 80 ? 14.467 -4.202 -17.772 1.00 90.75 80 VAL A N 1
ATOM 641 C CA . VAL A 1 80 ? 13.539 -3.322 -17.052 1.00 90.75 80 VAL A CA 1
ATOM 642 C C . VAL A 1 80 ? 14.060 -3.073 -15.643 1.00 90.75 80 VAL A C 1
ATOM 644 O O . VAL A 1 80 ? 14.120 -1.926 -15.201 1.00 90.75 80 VAL A O 1
ATOM 647 N N . TRP A 1 81 ? 14.503 -4.132 -14.960 1.00 92.38 81 TRP A N 1
ATOM 648 C CA . TRP A 1 81 ? 15.025 -4.039 -13.600 1.00 92.38 81 TRP A CA 1
ATOM 649 C C . TRP A 1 81 ? 16.217 -3.083 -13.500 1.00 92.38 81 TRP A C 1
ATOM 651 O O . TRP A 1 81 ? 16.280 -2.267 -12.586 1.00 92.38 81 TRP A O 1
ATOM 661 N N . ARG A 1 82 ? 17.151 -3.122 -14.456 1.00 92.31 82 ARG A N 1
ATOM 662 C CA . ARG A 1 82 ? 18.357 -2.282 -14.420 1.00 92.31 82 ARG A CA 1
ATOM 663 C C . ARG A 1 82 ? 18.053 -0.781 -14.449 1.00 92.31 82 ARG A C 1
ATOM 665 O O . ARG A 1 82 ? 18.807 -0.006 -13.869 1.00 92.31 82 ARG A O 1
ATOM 672 N N . VAL A 1 83 ? 16.991 -0.379 -15.143 1.00 92.19 83 VAL A N 1
ATOM 673 C CA . VAL A 1 83 ? 16.633 1.036 -15.333 1.00 92.19 83 VAL A CA 1
ATOM 674 C C . VAL A 1 83 ? 15.611 1.498 -14.294 1.00 92.19 83 VAL A C 1
ATOM 676 O O . VAL A 1 83 ? 15.719 2.607 -13.780 1.00 92.19 83 VAL A O 1
ATOM 679 N N . TRP A 1 84 ? 14.645 0.641 -13.958 1.00 91.31 84 TRP A N 1
ATOM 680 C CA . TRP A 1 84 ? 13.461 1.009 -13.178 1.00 91.31 84 TRP A CA 1
ATOM 681 C C . TRP A 1 84 ? 13.403 0.366 -11.785 1.00 91.31 84 TRP A C 1
ATOM 683 O O . TRP A 1 84 ? 12.356 0.427 -11.140 1.00 91.31 84 TRP A O 1
ATOM 693 N N . ASN A 1 85 ? 14.498 -0.230 -11.292 1.00 91.06 85 ASN A N 1
ATOM 694 C CA . ASN A 1 85 ? 14.561 -0.901 -9.981 1.00 91.06 85 ASN A CA 1
ATOM 695 C C . ASN A 1 85 ? 13.910 -0.094 -8.847 1.00 91.06 85 ASN A C 1
ATOM 697 O O . ASN A 1 85 ? 13.043 -0.613 -8.152 1.00 91.06 85 ASN A O 1
ATOM 701 N N . TRP A 1 86 ? 14.273 1.177 -8.677 1.00 90.44 86 TRP A N 1
ATOM 702 C CA . TRP A 1 86 ? 13.750 2.022 -7.603 1.00 90.44 86 TRP A CA 1
ATOM 703 C C . TRP A 1 86 ? 12.255 2.295 -7.736 1.00 90.44 86 TRP A C 1
ATOM 705 O O . TRP A 1 86 ? 11.554 2.350 -6.729 1.00 90.44 86 TRP A O 1
ATOM 715 N N . MET A 1 87 ? 11.750 2.415 -8.964 1.00 90.00 87 MET A N 1
ATOM 716 C CA . MET A 1 87 ? 10.324 2.623 -9.212 1.00 90.00 87 MET A CA 1
ATOM 717 C C . MET A 1 87 ? 9.524 1.349 -8.916 1.00 90.00 87 MET A C 1
ATOM 719 O O . MET A 1 87 ? 8.456 1.420 -8.315 1.00 90.00 87 MET A O 1
ATOM 723 N N . ILE A 1 88 ? 10.073 0.178 -9.248 1.00 91.62 88 ILE A N 1
ATOM 724 C CA . ILE A 1 88 ? 9.476 -1.129 -8.933 1.00 91.62 88 ILE A CA 1
ATOM 725 C C . ILE A 1 88 ? 9.479 -1.384 -7.420 1.00 91.62 88 ILE A C 1
ATOM 727 O O . ILE A 1 88 ? 8.471 -1.817 -6.864 1.00 91.62 88 ILE A O 1
ATOM 731 N N . VAL A 1 89 ? 10.578 -1.065 -6.732 1.00 92.38 89 VAL A N 1
ATOM 732 C CA . VAL A 1 89 ? 10.655 -1.146 -5.264 1.00 92.38 89 VAL A CA 1
ATOM 733 C C . VAL A 1 89 ? 9.659 -0.180 -4.618 1.00 92.38 89 VAL A C 1
ATOM 735 O O . VAL A 1 89 ? 8.936 -0.569 -3.703 1.00 92.38 89 VAL A O 1
ATOM 738 N N . GLY A 1 90 ? 9.567 1.055 -5.116 1.00 92.44 90 GLY A N 1
ATOM 739 C CA . GLY A 1 90 ? 8.589 2.039 -4.651 1.00 92.44 90 GLY A CA 1
ATOM 740 C C . GLY A 1 90 ? 7.145 1.587 -4.874 1.00 92.44 90 GLY A C 1
ATOM 741 O O . GLY A 1 90 ? 6.308 1.760 -3.992 1.00 92.44 90 GLY A O 1
ATOM 742 N N . MET A 1 91 ? 6.861 0.939 -6.006 1.00 93.06 91 MET A N 1
ATOM 743 C CA . MET A 1 91 ? 5.559 0.333 -6.287 1.00 93.06 91 MET A CA 1
ATOM 744 C C . MET A 1 91 ? 5.212 -0.755 -5.272 1.00 93.06 91 MET A C 1
ATOM 746 O O . MET A 1 91 ? 4.114 -0.777 -4.720 1.00 93.06 91 MET A O 1
ATOM 750 N N . TYR A 1 92 ? 6.159 -1.647 -4.994 1.00 92.50 92 TYR A N 1
ATOM 751 C CA . TYR A 1 92 ? 5.972 -2.688 -3.991 1.00 92.50 92 TYR A CA 1
ATOM 752 C C . TYR A 1 92 ? 5.719 -2.090 -2.600 1.00 92.50 92 TYR A C 1
ATOM 754 O O . TYR A 1 92 ? 4.801 -2.512 -1.898 1.00 92.50 92 TYR A O 1
ATOM 762 N N . PHE A 1 93 ? 6.466 -1.047 -2.232 1.00 94.31 93 PHE A N 1
ATOM 763 C CA . PHE A 1 93 ? 6.253 -0.324 -0.981 1.00 94.31 93 PHE A CA 1
ATOM 764 C C . PHE A 1 93 ? 4.866 0.333 -0.912 1.00 94.31 93 PHE A C 1
ATOM 766 O O . PHE A 1 93 ? 4.194 0.219 0.112 1.00 94.31 93 PHE A O 1
ATOM 773 N N . LEU A 1 94 ? 4.394 0.947 -2.002 1.00 94.75 94 LEU A N 1
ATOM 774 C CA . LEU A 1 94 ? 3.033 1.483 -2.093 1.00 94.75 94 LEU A CA 1
ATOM 775 C C . LEU A 1 94 ? 1.990 0.393 -1.813 1.00 94.75 94 LEU A C 1
ATOM 777 O O . LEU A 1 94 ? 1.085 0.617 -1.015 1.00 94.75 94 LEU A O 1
ATOM 781 N N . TRP A 1 95 ? 2.134 -0.796 -2.405 1.00 94.38 95 TRP A N 1
ATOM 782 C CA . TRP A 1 95 ? 1.209 -1.910 -2.177 1.00 94.38 95 TRP A CA 1
ATOM 783 C C . TRP A 1 95 ? 1.205 -2.406 -0.729 1.00 94.38 95 TRP A C 1
ATOM 785 O O . TRP A 1 95 ? 0.129 -2.700 -0.201 1.00 94.38 95 TRP A O 1
ATOM 795 N N . ILE A 1 96 ? 2.367 -2.444 -0.066 1.00 94.56 96 ILE A N 1
ATOM 796 C CA . ILE A 1 96 ? 2.444 -2.730 1.374 1.00 94.56 96 ILE A CA 1
ATOM 797 C C . ILE A 1 96 ? 1.616 -1.702 2.148 1.00 94.56 96 ILE A C 1
ATOM 799 O O . ILE A 1 96 ? 0.739 -2.083 2.923 1.00 94.56 96 ILE A O 1
ATOM 803 N N . LEU A 1 97 ? 1.848 -0.408 1.912 1.00 94.94 97 LEU A N 1
ATOM 804 C CA . LEU A 1 97 ? 1.124 0.658 2.603 1.00 94.94 97 LEU A CA 1
ATOM 805 C C . LEU A 1 97 ? -0.385 0.603 2.331 1.00 94.94 97 LEU A C 1
ATOM 807 O O . LEU A 1 97 ? -1.179 0.733 3.260 1.00 94.94 97 LEU A O 1
ATOM 811 N N . THR A 1 98 ? -0.792 0.355 1.085 1.00 94.62 98 THR A N 1
ATOM 812 C CA . THR A 1 98 ? -2.201 0.202 0.704 1.00 94.62 98 THR A CA 1
ATOM 813 C C . THR A 1 98 ? -2.856 -0.972 1.430 1.00 94.62 98 THR A C 1
ATOM 815 O O . THR A 1 98 ? -3.992 -0.839 1.891 1.00 94.62 98 THR A O 1
ATOM 818 N N . ALA A 1 99 ? -2.167 -2.107 1.584 1.00 92.88 99 ALA A N 1
ATOM 819 C CA . ALA A 1 99 ? -2.713 -3.232 2.338 1.00 92.88 99 ALA A CA 1
ATOM 820 C C . ALA A 1 99 ? -2.827 -2.932 3.831 1.00 92.88 99 ALA A C 1
ATOM 822 O O . ALA A 1 99 ? -3.866 -3.239 4.407 1.00 92.88 99 ALA A O 1
ATOM 823 N N . VAL A 1 100 ? -1.823 -2.289 4.434 1.00 92.50 100 VAL A N 1
ATOM 824 C CA . VAL A 1 100 ? -1.883 -1.857 5.841 1.00 92.50 100 VAL A CA 1
ATOM 825 C C . VAL A 1 100 ? -3.030 -0.865 6.059 1.00 92.50 100 VAL A C 1
ATOM 827 O O . VAL A 1 100 ? -3.796 -0.994 7.010 1.00 92.50 100 VAL A O 1
ATOM 830 N N . ALA A 1 101 ? -3.212 0.098 5.154 1.00 93.06 101 ALA A N 1
ATOM 831 C CA . ALA A 1 101 ? -4.314 1.056 5.236 1.00 93.06 101 ALA A CA 1
ATOM 832 C C . ALA A 1 101 ? -5.673 0.358 5.100 1.00 93.06 101 ALA A C 1
ATOM 834 O O . ALA A 1 101 ? -6.624 0.683 5.809 1.00 93.06 101 ALA A O 1
ATOM 835 N N . SER A 1 102 ? -5.754 -0.638 4.217 1.00 92.31 102 SER A N 1
ATOM 836 C CA . SER A 1 102 ? -6.972 -1.418 4.007 1.00 92.31 102 SER A CA 1
ATOM 837 C C . SER A 1 102 ? -7.315 -2.287 5.216 1.00 92.31 102 SER A C 1
ATOM 839 O O . SER A 1 102 ? -8.476 -2.318 5.616 1.00 92.31 102 SER A O 1
ATOM 841 N N . THR A 1 103 ? -6.340 -2.970 5.827 1.00 90.62 103 THR A N 1
ATOM 842 C CA . THR A 1 103 ? -6.587 -3.787 7.026 1.00 90.62 103 THR A CA 1
ATOM 843 C C . THR A 1 103 ? -7.033 -2.922 8.191 1.00 90.62 103 THR A C 1
ATOM 845 O O . THR A 1 103 ? -8.086 -3.190 8.763 1.00 90.62 103 THR A O 1
ATOM 848 N N . ILE A 1 104 ? -6.305 -1.841 8.481 1.00 89.38 104 ILE A N 1
ATOM 849 C CA . ILE A 1 104 ? -6.650 -0.904 9.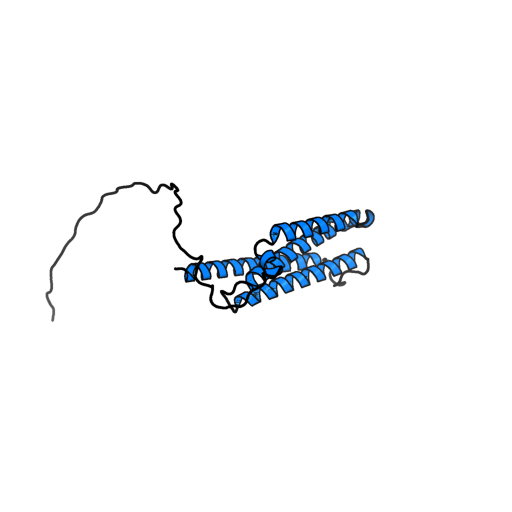554 1.00 89.38 104 ILE A CA 1
ATOM 850 C C . ILE A 1 104 ? -8.034 -0.289 9.311 1.00 89.38 104 ILE A C 1
ATOM 852 O O . ILE A 1 104 ? -8.865 -0.257 10.219 1.00 89.38 104 ILE A O 1
ATOM 856 N N . GLY A 1 105 ? -8.317 0.161 8.086 1.00 88.69 105 GLY A N 1
ATOM 857 C CA . GLY A 1 105 ? -9.611 0.748 7.743 1.00 88.69 105 GLY A CA 1
ATOM 858 C C . GLY A 1 105 ? -10.779 -0.232 7.887 1.00 88.69 105 GLY A C 1
ATOM 859 O O . GLY A 1 105 ? -11.847 0.159 8.360 1.00 88.69 105 GLY A O 1
ATOM 860 N N . LEU A 1 106 ? -10.576 -1.512 7.553 1.00 88.31 106 LEU A N 1
ATOM 861 C CA . LEU A 1 106 ? -11.571 -2.569 7.762 1.00 88.31 106 LEU A CA 1
ATOM 862 C C . LEU A 1 106 ? -11.766 -2.909 9.245 1.00 88.31 106 LEU A C 1
ATOM 864 O O . LEU A 1 106 ? -12.904 -3.132 9.658 1.00 88.31 106 LEU A O 1
ATOM 868 N N . THR A 1 107 ? -10.696 -2.918 10.044 1.00 85.38 107 THR A N 1
ATOM 869 C CA . THR A 1 107 ? -10.781 -3.102 11.501 1.00 85.38 107 THR A CA 1
ATOM 870 C C . THR A 1 107 ? -11.584 -1.970 12.142 1.00 85.38 107 THR A C 1
ATOM 872 O O . THR A 1 107 ? -12.535 -2.231 12.872 1.00 85.38 107 THR A O 1
ATOM 875 N N . VAL A 1 108 ? -11.289 -0.712 11.792 1.00 85.00 108 VAL A N 1
ATOM 876 C CA . VAL A 1 108 ? -12.050 0.459 12.267 1.00 85.00 108 VAL A CA 1
ATOM 877 C C . VAL A 1 108 ? -13.519 0.383 11.847 1.00 85.00 108 VAL A C 1
ATOM 879 O O . VAL A 1 108 ? -14.403 0.730 12.624 1.00 85.00 108 VAL A O 1
ATOM 882 N N . TRP A 1 109 ? -13.802 -0.075 10.626 1.00 85.50 109 TRP A N 1
ATOM 883 C CA . TRP A 1 109 ? -15.173 -0.199 10.133 1.00 85.50 109 TRP A CA 1
ATOM 884 C C . TRP A 1 109 ? -15.998 -1.246 10.896 1.00 85.50 109 TRP A C 1
ATOM 886 O O . TRP A 1 109 ? -17.205 -1.061 11.062 1.00 85.50 109 TRP A O 1
ATOM 896 N N . LYS A 1 110 ? -15.362 -2.327 11.360 1.00 79.56 110 LYS A N 1
ATOM 897 C CA . LYS A 1 110 ? -16.031 -3.387 12.122 1.00 79.56 110 LYS A CA 1
ATOM 898 C C . LYS A 1 110 ? -16.328 -3.030 13.574 1.00 79.56 110 LYS A C 1
ATOM 900 O O . LYS A 1 110 ? -17.197 -3.675 14.151 1.00 79.56 110 LYS A O 1
ATOM 905 N N . ASN A 1 111 ? -15.665 -2.026 14.142 1.00 76.38 111 ASN A N 1
ATOM 906 C CA . ASN A 1 111 ? -15.910 -1.633 15.524 1.00 76.38 111 ASN A CA 1
ATOM 907 C C . ASN A 1 111 ? -17.317 -1.015 15.673 1.00 76.38 111 ASN A C 1
ATOM 909 O O . ASN A 1 111 ? -17.609 0.008 15.042 1.00 76.38 111 ASN A O 1
ATOM 913 N N . PRO A 1 112 ? -18.200 -1.604 16.503 1.00 63.62 112 PRO A N 1
ATOM 914 C CA . PRO A 1 112 ? -19.579 -1.140 16.661 1.00 63.62 112 PRO A CA 1
ATOM 915 C C . PRO A 1 112 ? -19.690 0.150 17.487 1.00 63.62 112 PRO A C 1
ATOM 917 O O . PRO A 1 112 ? -20.695 0.850 17.372 1.00 63.62 112 PRO A O 1
ATOM 920 N N . ALA A 1 113 ? -18.650 0.491 18.259 1.00 60.53 113 ALA A N 1
ATOM 921 C CA . ALA A 1 113 ? -18.668 1.542 19.277 1.00 60.53 113 ALA A CA 1
ATOM 922 C C . ALA A 1 113 ? -19.003 2.951 18.748 1.00 60.53 113 ALA A C 1
ATOM 924 O O . ALA A 1 113 ? -19.588 3.745 19.478 1.00 60.53 113 ALA A O 1
ATOM 925 N N . VAL A 1 114 ? -18.701 3.286 17.479 1.00 62.66 114 VAL A N 1
ATOM 926 C CA . VAL A 1 114 ? -18.874 4.670 16.994 1.00 62.66 114 VAL A CA 1
ATOM 927 C C . VAL A 1 114 ? -19.448 4.755 15.576 1.00 62.66 114 VAL A C 1
ATOM 929 O O . VAL A 1 114 ? -18.755 4.625 14.560 1.00 62.66 114 VAL A O 1
ATOM 932 N N . SER A 1 115 ? -20.752 5.049 15.481 1.00 66.31 115 SER A N 1
ATOM 933 C CA . SER A 1 115 ? -21.512 4.966 14.220 1.00 66.31 115 SER A CA 1
ATOM 934 C C . SER A 1 115 ? -21.062 5.937 13.117 1.00 66.31 115 SER A C 1
ATOM 936 O O . SER A 1 115 ? -21.313 5.671 11.941 1.00 66.31 115 SER A O 1
ATOM 938 N N . ARG A 1 116 ? -20.399 7.049 13.462 1.00 74.12 116 ARG A N 1
ATOM 939 C CA . ARG A 1 116 ? -19.892 8.033 12.485 1.00 74.12 116 ARG A CA 1
ATOM 940 C C . ARG A 1 116 ? -18.442 7.770 12.082 1.00 74.12 116 ARG A C 1
ATOM 942 O O . ARG A 1 116 ? -18.106 7.925 10.910 1.00 74.12 116 ARG A O 1
ATOM 949 N N . ILE A 1 117 ? -17.609 7.321 13.019 1.00 76.94 117 ILE A N 1
ATOM 950 C CA . ILE A 1 117 ? -16.173 7.102 12.801 1.00 76.94 117 ILE A CA 1
ATOM 951 C C . ILE A 1 117 ? -15.918 5.874 11.910 1.00 76.94 117 ILE A C 1
ATOM 953 O O . ILE A 1 117 ? -14.987 5.888 11.102 1.00 76.94 117 ILE A O 1
ATOM 957 N N . LYS A 1 118 ? -16.808 4.871 11.934 1.00 77.81 118 LYS A N 1
ATOM 958 C CA . LYS A 1 118 ? -16.730 3.683 11.059 1.00 77.81 118 LYS A CA 1
ATOM 959 C C . LYS A 1 118 ? -16.623 4.013 9.563 1.00 77.81 118 LYS A C 1
ATOM 961 O O . LYS A 1 118 ? -15.955 3.302 8.814 1.00 77.81 118 LYS A O 1
ATOM 966 N N . TYR A 1 119 ? -17.253 5.106 9.118 1.00 84.12 119 TYR A N 1
ATOM 967 C CA . TYR A 1 119 ? -17.185 5.540 7.721 1.00 84.12 119 TYR A CA 1
ATOM 968 C C . TYR A 1 119 ? -15.837 6.181 7.378 1.00 84.12 119 TYR A C 1
ATOM 970 O O . TYR A 1 119 ? -15.423 6.121 6.227 1.00 84.12 119 TYR A O 1
ATOM 978 N N . GLY A 1 120 ? -15.123 6.736 8.361 1.00 84.25 120 GLY A N 1
ATOM 979 C CA . GLY A 1 120 ? -13.749 7.210 8.182 1.00 84.25 120 GLY A CA 1
ATOM 980 C C . GLY A 1 120 ? -12.765 6.068 7.912 1.00 84.25 120 GLY A C 1
ATOM 981 O O . GLY A 1 120 ? -11.825 6.239 7.140 1.00 84.25 120 GLY A O 1
ATOM 982 N N . GLY A 1 121 ? -13.009 4.886 8.490 1.00 85.69 121 GLY A N 1
ATOM 983 C CA . GLY A 1 121 ? -12.230 3.677 8.209 1.00 85.69 121 GLY A CA 1
ATOM 984 C C . GLY A 1 121 ? -12.359 3.228 6.752 1.00 85.69 121 GLY A C 1
ATOM 985 O O . GLY A 1 121 ? -11.362 3.061 6.047 1.00 85.69 121 GLY A O 1
ATOM 986 N N . ILE A 1 122 ? -13.602 3.094 6.275 1.00 89.25 122 ILE A N 1
ATOM 987 C CA . ILE A 1 122 ? -13.871 2.573 4.928 1.00 89.25 122 ILE A CA 1
ATOM 988 C C . ILE A 1 122 ? -13.474 3.553 3.815 1.00 89.25 122 ILE A C 1
ATOM 990 O O . ILE A 1 122 ? -12.965 3.123 2.781 1.00 89.25 122 ILE A O 1
ATOM 994 N N . THR A 1 123 ? -13.657 4.864 4.012 1.00 91.00 123 THR A N 1
ATOM 995 C CA . THR A 1 123 ? -13.270 5.871 3.010 1.00 91.00 123 THR A CA 1
ATOM 996 C C . THR A 1 123 ? -11.759 5.948 2.842 1.00 91.00 123 THR A C 1
ATOM 998 O O . THR A 1 123 ? -11.285 6.024 1.711 1.00 91.00 123 THR A O 1
ATOM 1001 N N . ASN A 1 124 ? -10.998 5.861 3.936 1.00 91.62 124 ASN A N 1
ATOM 1002 C CA . ASN A 1 124 ? -9.538 5.818 3.893 1.00 91.62 124 ASN A CA 1
ATOM 1003 C C . ASN A 1 124 ? -9.019 4.540 3.224 1.00 91.62 124 ASN A C 1
ATOM 1005 O O . ASN A 1 124 ? -8.162 4.618 2.347 1.00 91.62 124 ASN A O 1
ATOM 1009 N N . ALA A 1 125 ? -9.585 3.375 3.559 1.00 90.88 125 ALA A N 1
ATOM 1010 C CA . ALA A 1 125 ? -9.244 2.123 2.881 1.00 90.88 125 ALA A CA 1
ATOM 1011 C C . ALA A 1 125 ? -9.501 2.211 1.366 1.00 90.88 125 ALA A C 1
ATOM 1013 O O . ALA A 1 125 ? -8.650 1.836 0.559 1.00 90.88 125 ALA A O 1
ATOM 1014 N N . PHE A 1 126 ? -10.651 2.766 0.971 1.00 94.56 126 PHE A N 1
ATOM 1015 C CA . PHE A 1 126 ? -10.986 2.963 -0.437 1.00 94.56 126 PHE A CA 1
ATOM 1016 C C . PHE A 1 126 ? -10.030 3.941 -1.132 1.00 94.56 126 PHE A C 1
ATOM 1018 O O . PHE A 1 126 ? -9.540 3.650 -2.223 1.00 94.56 126 PHE A O 1
ATOM 1025 N N . LEU A 1 127 ? -9.715 5.070 -0.492 1.00 94.69 127 LEU A N 1
ATOM 1026 C CA . LEU A 1 127 ? -8.761 6.051 -1.008 1.00 94.69 127 LEU A CA 1
ATOM 1027 C C . LEU A 1 127 ? -7.376 5.424 -1.218 1.00 94.69 127 LEU A C 1
ATOM 1029 O O . LEU A 1 127 ? -6.783 5.592 -2.283 1.00 94.69 127 LEU A O 1
ATOM 1033 N N . ALA A 1 128 ? -6.889 4.650 -0.246 1.00 94.31 128 ALA A N 1
ATOM 1034 C CA . ALA A 1 128 ? -5.603 3.973 -0.343 1.00 94.31 128 ALA A CA 1
ATOM 1035 C C . ALA A 1 128 ? -5.560 2.949 -1.490 1.00 94.31 128 ALA A C 1
ATOM 1037 O O . ALA A 1 128 ? -4.535 2.823 -2.166 1.00 94.31 128 ALA A O 1
ATOM 1038 N N . LEU A 1 129 ? -6.672 2.250 -1.740 1.00 95.06 129 LEU A N 1
ATOM 1039 C CA . LEU A 1 129 ? -6.813 1.313 -2.856 1.00 95.06 129 LEU A CA 1
ATOM 1040 C C . LEU A 1 129 ? -6.777 2.051 -4.200 1.00 95.06 129 LEU A C 1
ATOM 1042 O O . LEU A 1 129 ? -6.014 1.668 -5.088 1.00 95.06 129 LEU A O 1
ATOM 1046 N N . VAL A 1 130 ? -7.529 3.148 -4.335 1.00 95.69 130 VAL A N 1
ATOM 1047 C CA . VAL A 1 130 ? -7.511 3.992 -5.541 1.00 95.69 130 VAL A CA 1
ATOM 1048 C C . VAL A 1 130 ? -6.104 4.532 -5.811 1.00 95.69 130 VAL A C 1
ATOM 1050 O O . VAL A 1 130 ? -5.632 4.442 -6.943 1.00 95.69 130 VAL A O 1
ATOM 1053 N N . CYS A 1 131 ? -5.396 5.021 -4.789 1.00 95.19 131 CYS A N 1
ATOM 1054 C CA . CYS A 1 131 ? -4.009 5.471 -4.926 1.00 95.19 131 CYS A CA 1
ATOM 1055 C C . CYS A 1 131 ? -3.060 4.335 -5.334 1.00 95.19 131 CYS A C 1
ATOM 1057 O O . CYS A 1 131 ? -2.218 4.542 -6.207 1.00 95.19 131 CYS A O 1
ATOM 1059 N N . GLY A 1 132 ? -3.224 3.137 -4.763 1.00 94.31 132 GLY A N 1
ATOM 1060 C CA . GLY A 1 132 ? -2.467 1.942 -5.145 1.00 94.31 132 GLY A CA 1
ATOM 1061 C C . GLY A 1 132 ? -2.635 1.596 -6.627 1.00 94.31 132 GLY A C 1
ATOM 1062 O O . GLY A 1 132 ? -1.654 1.410 -7.352 1.00 94.31 132 GLY A O 1
ATOM 1063 N N . VAL A 1 133 ? -3.881 1.587 -7.109 1.00 94.94 133 VAL A N 1
ATOM 1064 C CA . VAL A 1 133 ? -4.207 1.300 -8.514 1.00 94.94 133 VAL A CA 1
ATOM 1065 C C . VAL A 1 133 ? -3.688 2.395 -9.444 1.00 94.94 133 VAL A C 1
ATOM 1067 O O . VAL A 1 133 ? -3.032 2.079 -10.434 1.00 94.94 133 VAL A O 1
ATOM 1070 N N . LEU A 1 134 ? -3.924 3.672 -9.129 1.00 94.19 134 LEU A N 1
ATOM 1071 C CA . LEU A 1 134 ? -3.457 4.791 -9.955 1.00 94.19 134 LEU A CA 1
ATOM 1072 C C . LEU A 1 134 ? -1.931 4.839 -10.048 1.00 94.19 134 LEU A C 1
ATOM 1074 O O . LEU A 1 134 ? -1.400 4.995 -11.146 1.00 94.19 134 LEU A O 1
ATOM 1078 N N . GLY A 1 135 ? -1.229 4.643 -8.928 1.00 92.50 135 GLY A N 1
ATOM 1079 C CA . GLY A 1 135 ? 0.228 4.545 -8.924 1.00 92.50 135 GLY A CA 1
ATOM 1080 C C . GLY A 1 135 ? 0.716 3.388 -9.796 1.00 92.50 135 GLY A C 1
ATOM 1081 O O . GLY A 1 135 ? 1.666 3.552 -10.564 1.00 92.50 135 GLY A O 1
ATOM 1082 N N . THR A 1 136 ? 0.046 2.231 -9.714 1.00 92.44 136 THR A N 1
ATOM 1083 C CA . THR A 1 136 ? 0.372 1.042 -10.520 1.00 92.44 136 THR A CA 1
ATOM 1084 C C . THR A 1 136 ? 0.213 1.315 -12.010 1.00 92.44 136 THR A C 1
ATOM 1086 O O . THR A 1 136 ? 1.129 1.032 -12.780 1.00 92.44 136 THR A O 1
ATOM 1089 N N . ILE A 1 137 ? -0.918 1.894 -12.417 1.00 92.69 137 ILE A N 1
ATOM 1090 C CA . ILE A 1 137 ? -1.185 2.222 -13.821 1.00 92.69 137 ILE A CA 1
ATOM 1091 C C . ILE A 1 137 ? -0.143 3.217 -14.338 1.00 92.69 137 ILE A C 1
ATOM 1093 O O . ILE A 1 137 ? 0.466 2.954 -15.370 1.00 92.69 137 ILE A O 1
ATOM 1097 N N . ASP A 1 138 ? 0.119 4.304 -13.606 1.00 91.12 138 ASP A N 1
ATOM 1098 C CA . ASP A 1 138 ? 1.115 5.311 -13.997 1.00 91.12 138 ASP A CA 1
ATOM 1099 C C . ASP A 1 138 ? 2.510 4.695 -14.190 1.00 91.12 138 ASP A C 1
ATOM 1101 O O . ASP A 1 138 ? 3.166 4.905 -15.207 1.00 91.12 138 ASP A O 1
ATOM 1105 N N . THR A 1 139 ? 2.925 3.834 -13.260 1.00 90.31 139 THR A N 1
ATOM 1106 C CA . THR A 1 139 ? 4.218 3.135 -13.320 1.00 90.31 139 THR A CA 1
ATOM 1107 C C . THR A 1 139 ? 4.302 2.191 -14.519 1.00 90.31 139 THR A C 1
ATOM 1109 O O . THR A 1 139 ? 5.323 2.159 -15.205 1.00 90.31 139 THR A O 1
ATOM 1112 N N . ILE A 1 140 ? 3.236 1.437 -14.810 1.00 90.12 140 ILE A N 1
ATOM 1113 C CA . ILE A 1 140 ? 3.184 0.554 -15.984 1.00 90.12 140 ILE A CA 1
ATOM 1114 C C . ILE A 1 140 ? 3.258 1.376 -17.274 1.00 90.12 140 ILE A C 1
ATOM 1116 O O . ILE A 1 140 ? 3.983 0.993 -18.190 1.00 90.12 140 ILE A O 1
ATOM 1120 N N . MET A 1 141 ? 2.554 2.507 -17.346 1.00 89.69 141 MET A N 1
ATOM 1121 C CA . MET A 1 141 ? 2.572 3.389 -18.515 1.00 89.69 141 MET A CA 1
ATOM 1122 C C . MET A 1 141 ? 3.954 4.026 -18.739 1.00 89.69 141 MET A C 1
ATOM 1124 O O . MET A 1 141 ? 4.427 4.087 -19.878 1.00 89.69 141 MET A O 1
ATOM 1128 N N . LEU A 1 142 ? 4.644 4.418 -17.662 1.00 88.94 142 LEU A N 1
ATOM 1129 C CA . LEU A 1 142 ? 6.020 4.920 -17.718 1.00 88.94 142 LEU A CA 1
ATOM 1130 C C . LEU A 1 142 ? 7.000 3.851 -18.220 1.00 88.94 142 LEU A C 1
ATOM 1132 O O . LEU A 1 142 ? 7.776 4.117 -19.138 1.00 88.94 142 LEU A O 1
ATOM 1136 N N . ILE A 1 143 ? 6.931 2.629 -17.681 1.00 87.62 143 ILE A N 1
ATOM 1137 C CA . ILE A 1 143 ? 7.791 1.511 -18.114 1.00 87.62 143 ILE A CA 1
ATOM 1138 C C . ILE A 1 143 ? 7.474 1.098 -19.557 1.00 87.62 143 ILE A C 1
ATOM 1140 O O . ILE A 1 143 ? 8.382 0.791 -20.327 1.00 87.62 143 ILE A O 1
ATOM 1144 N N . GLY A 1 144 ? 6.193 1.107 -19.934 1.00 86.81 144 GLY A N 1
ATOM 1145 C CA . GLY A 1 144 ? 5.715 0.773 -21.275 1.00 86.81 144 GLY A CA 1
ATOM 1146 C C . GLY A 1 144 ? 6.028 1.827 -22.341 1.00 86.81 144 GLY A C 1
ATOM 1147 O O . GLY A 1 144 ? 5.762 1.590 -23.518 1.00 86.81 144 GLY A O 1
ATOM 1148 N N . GLY A 1 145 ? 6.586 2.979 -21.956 1.00 82.94 145 GLY A N 1
ATOM 1149 C CA . GLY A 1 145 ? 6.989 4.037 -22.883 1.00 82.94 145 GLY A CA 1
ATOM 1150 C C . GLY A 1 145 ? 5.826 4.830 -23.485 1.00 82.94 145 GLY A C 1
ATOM 1151 O O . GLY A 1 145 ? 6.034 5.576 -24.439 1.00 82.94 145 GLY A O 1
ATOM 1152 N N . THR A 1 146 ? 4.609 4.705 -22.944 1.00 77.25 146 THR A N 1
ATOM 1153 C CA . THR A 1 146 ? 3.424 5.447 -23.419 1.00 77.25 146 THR A CA 1
ATOM 1154 C C . THR A 1 146 ? 3.329 6.867 -22.847 1.00 77.25 146 THR A C 1
ATOM 1156 O O . THR A 1 146 ? 2.391 7.592 -23.172 1.00 77.25 146 THR A O 1
ATOM 1159 N N . GLY A 1 147 ? 4.289 7.264 -22.005 1.00 77.62 147 GLY A N 1
ATOM 1160 C CA . GLY A 1 147 ? 4.220 8.468 -21.174 1.00 77.62 147 GLY A CA 1
ATOM 1161 C C . GLY A 1 147 ? 3.464 8.213 -19.867 1.00 77.62 147 GLY A C 1
ATOM 1162 O O . GLY A 1 147 ? 2.736 7.228 -19.753 1.00 77.62 147 GLY A O 1
ATOM 1163 N N . GLY A 1 148 ? 3.675 9.074 -18.867 1.00 79.31 148 GLY A N 1
ATOM 1164 C CA . GLY A 1 148 ? 2.949 9.013 -17.595 1.00 79.31 148 GLY A CA 1
ATOM 1165 C C . GLY A 1 148 ? 1.478 9.406 -17.744 1.00 79.31 148 GLY A C 1
ATOM 1166 O O . GLY A 1 148 ? 1.062 9.965 -18.762 1.00 79.31 148 GLY A O 1
ATOM 1167 N N . LEU A 1 149 ? 0.687 9.148 -16.704 1.00 80.88 149 LEU A N 1
ATOM 1168 C CA . LEU A 1 149 ? -0.750 9.448 -16.669 1.00 80.88 149 LEU A CA 1
ATOM 1169 C C . LEU A 1 149 ? -1.026 10.955 -16.810 1.00 80.88 149 LEU A C 1
ATOM 1171 O O . LEU A 1 149 ? -2.048 11.371 -17.356 1.00 80.88 149 LEU A O 1
ATOM 1175 N N . LEU A 1 150 ? -0.082 11.769 -16.332 1.00 82.19 150 LEU A N 1
ATOM 1176 C CA . LEU A 1 150 ? -0.055 13.219 -16.471 1.00 82.19 150 LEU A CA 1
ATOM 1177 C C . LEU A 1 150 ? 1.166 13.617 -17.313 1.00 82.19 150 LEU A C 1
ATOM 1179 O O . LEU A 1 150 ? 2.202 13.958 -16.752 1.00 82.19 150 LEU A O 1
ATOM 1183 N N . PRO A 1 151 ? 1.066 13.629 -18.654 1.00 72.31 151 PRO A N 1
ATOM 1184 C CA . PRO A 1 151 ? 2.212 13.890 -19.531 1.00 72.31 151 PRO A CA 1
ATOM 1185 C C . PRO A 1 151 ? 2.769 15.321 -19.420 1.00 72.31 151 PRO A C 1
ATOM 1187 O O . PRO A 1 151 ? 3.820 15.612 -19.975 1.00 72.31 151 PRO A O 1
ATOM 1190 N N . ALA A 1 152 ? 2.066 16.221 -18.724 1.00 77.12 152 ALA A N 1
ATOM 1191 C CA . ALA A 1 152 ? 2.516 17.584 -18.448 1.00 77.12 152 ALA A CA 1
ATOM 1192 C C . ALA A 1 152 ? 3.413 17.697 -17.199 1.00 77.12 152 ALA A C 1
ATOM 1194 O O . ALA A 1 152 ? 3.941 18.776 -16.934 1.00 77.12 152 ALA A O 1
ATOM 1195 N N . ILE A 1 153 ? 3.541 16.629 -16.406 1.00 76.88 153 ILE A N 1
ATOM 1196 C CA . ILE A 1 153 ? 4.290 16.615 -15.149 1.00 76.88 153 ILE A CA 1
ATOM 1197 C C . ILE A 1 153 ? 5.344 15.509 -15.238 1.00 76.88 153 ILE A C 1
ATOM 1199 O O . ILE A 1 153 ? 5.007 14.336 -15.337 1.00 76.88 153 ILE A O 1
ATOM 1203 N N . ASP A 1 154 ? 6.622 15.882 -15.150 1.00 71.62 154 ASP A N 1
ATOM 1204 C CA . ASP A 1 154 ? 7.746 14.929 -15.187 1.00 71.62 154 ASP A CA 1
ATOM 1205 C C . ASP A 1 154 ? 7.882 14.096 -13.899 1.00 71.62 154 ASP A C 1
ATOM 1207 O O . ASP A 1 154 ? 8.681 13.164 -13.825 1.00 71.62 154 ASP A O 1
ATOM 1211 N N . VAL A 1 155 ? 7.123 14.441 -12.856 1.00 80.50 155 VAL A N 1
ATOM 1212 C CA . VAL A 1 155 ? 7.120 13.732 -11.575 1.00 80.50 155 VAL A CA 1
ATOM 1213 C C . VAL A 1 155 ? 6.147 12.547 -11.640 1.00 80.50 155 VAL A C 1
ATOM 1215 O O . VAL A 1 155 ? 4.950 12.769 -11.828 1.00 80.50 155 VAL A O 1
ATOM 1218 N N . PRO A 1 156 ? 6.617 11.305 -11.410 1.00 83.88 156 PRO A N 1
ATOM 1219 C CA . PRO A 1 156 ? 5.759 10.128 -11.330 1.00 83.88 156 PRO A CA 1
ATOM 1220 C C . PRO A 1 156 ? 4.638 10.291 -10.299 1.00 83.88 156 PRO A C 1
ATOM 1222 O O . PRO A 1 156 ? 4.882 10.681 -9.149 1.00 83.88 156 PRO A O 1
ATOM 1225 N N . VAL A 1 157 ? 3.417 9.905 -10.676 1.00 88.69 157 VAL A N 1
ATOM 1226 C CA . VAL A 1 157 ? 2.231 9.938 -9.800 1.00 88.69 157 VAL A CA 1
ATOM 1227 C C . V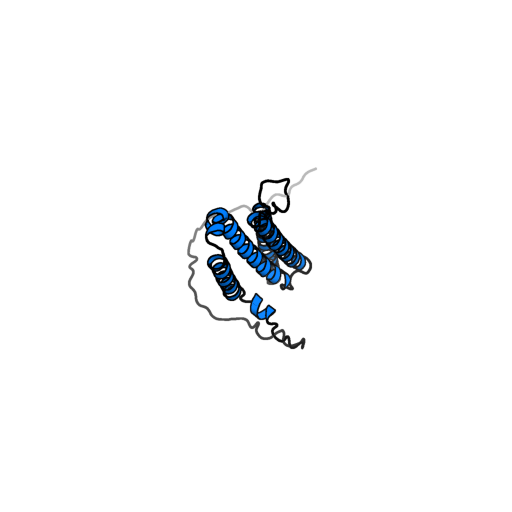AL A 1 157 ? 2.429 9.024 -8.589 1.00 88.69 157 VAL A C 1
ATOM 1229 O O . VAL A 1 157 ? 1.869 9.279 -7.523 1.00 88.69 157 VAL A O 1
ATOM 1232 N N . LEU A 1 158 ? 3.293 8.012 -8.719 1.00 89.69 158 LEU A N 1
ATOM 1233 C CA . LEU A 1 158 ? 3.725 7.125 -7.640 1.00 89.69 158 LEU A CA 1
ATOM 1234 C C . LEU A 1 158 ? 4.103 7.879 -6.352 1.00 89.69 158 LEU A C 1
ATOM 1236 O O . LEU A 1 158 ? 3.659 7.494 -5.272 1.00 89.69 158 LEU A O 1
ATOM 1240 N N . TYR A 1 159 ? 4.874 8.966 -6.440 1.00 89.94 159 TYR A N 1
ATOM 1241 C CA . TYR A 1 159 ? 5.314 9.701 -5.247 1.00 89.94 159 TYR A CA 1
ATOM 1242 C C . TYR A 1 159 ? 4.151 10.394 -4.533 1.00 89.94 159 TYR A C 1
ATOM 1244 O O . TYR A 1 159 ? 4.040 10.328 -3.308 1.00 89.94 159 TYR A O 1
ATOM 1252 N N . ALA A 1 160 ? 3.253 11.015 -5.300 1.00 90.88 160 ALA A N 1
ATOM 1253 C CA . ALA A 1 160 ? 2.049 11.632 -4.757 1.00 90.88 160 ALA A CA 1
ATOM 1254 C C . ALA A 1 160 ? 1.111 10.577 -4.151 1.00 90.88 160 ALA A C 1
ATOM 1256 O O . ALA A 1 160 ? 0.575 10.786 -3.064 1.00 90.88 160 ALA A O 1
ATOM 1257 N N . ALA A 1 161 ? 0.964 9.422 -4.807 1.00 92.25 161 ALA A N 1
ATOM 1258 C CA . ALA A 1 161 ? 0.170 8.307 -4.303 1.00 92.25 161 ALA A CA 1
ATOM 1259 C C . ALA A 1 161 ? 0.705 7.793 -2.958 1.00 92.25 161 ALA A C 1
ATOM 1261 O O . ALA A 1 161 ? -0.077 7.635 -2.024 1.00 92.25 161 ALA A O 1
ATOM 1262 N N . ILE A 1 162 ? 2.024 7.610 -2.824 1.00 92.62 162 ILE A N 1
ATOM 1263 C CA . ILE A 1 162 ? 2.649 7.204 -1.554 1.00 92.62 162 ILE A CA 1
ATOM 1264 C C . ILE A 1 162 ? 2.337 8.222 -0.454 1.00 92.62 162 ILE A C 1
ATOM 1266 O O . ILE A 1 162 ? 1.898 7.829 0.624 1.00 92.62 162 ILE A O 1
ATOM 1270 N N . LEU A 1 163 ? 2.507 9.521 -0.720 1.00 94.50 163 LEU A N 1
ATOM 1271 C CA . LEU A 1 163 ? 2.209 10.562 0.268 1.00 94.50 163 LEU A CA 1
ATOM 1272 C C . LEU A 1 163 ? 0.743 10.533 0.712 1.00 94.50 163 LEU A C 1
ATOM 1274 O O . LEU A 1 163 ? 0.472 10.576 1.910 1.00 94.50 163 LEU A O 1
ATOM 1278 N N . ILE A 1 164 ? -0.198 10.411 -0.227 1.00 94.19 164 ILE A N 1
ATOM 1279 C CA . ILE A 1 164 ? -1.630 10.335 0.092 1.00 94.19 164 ILE A CA 1
ATOM 1280 C C . ILE A 1 164 ? -1.929 9.106 0.960 1.00 94.19 164 ILE A C 1
ATOM 1282 O O . ILE A 1 164 ? -2.651 9.221 1.950 1.00 94.19 164 ILE A O 1
ATOM 1286 N N . VAL A 1 165 ? -1.347 7.946 0.642 1.00 94.25 165 VAL A N 1
ATOM 1287 C CA . VAL A 1 165 ? -1.530 6.727 1.445 1.00 94.25 165 VAL A CA 1
ATOM 1288 C C . VAL A 1 165 ? -0.929 6.888 2.844 1.00 94.25 165 VAL A C 1
ATOM 1290 O O . VAL A 1 165 ? -1.556 6.477 3.817 1.00 94.25 165 VAL A O 1
ATOM 1293 N N . VAL A 1 166 ? 0.231 7.534 2.983 1.00 94.88 166 VAL A N 1
ATOM 1294 C CA . VAL A 1 166 ? 0.828 7.833 4.297 1.00 94.88 166 VAL A CA 1
ATOM 1295 C C . VAL A 1 166 ? -0.078 8.750 5.123 1.00 94.88 166 VAL A C 1
ATOM 1297 O O . VAL A 1 166 ? -0.310 8.476 6.300 1.00 94.88 166 VAL A O 1
ATOM 1300 N N . PHE A 1 167 ? -0.652 9.795 4.521 1.00 94.38 167 PHE A N 1
ATOM 1301 C CA . PHE A 1 167 ? -1.629 10.646 5.209 1.00 94.38 167 PHE A CA 1
ATOM 1302 C C . PHE A 1 167 ? -2.899 9.880 5.594 1.00 94.38 167 PHE A C 1
ATOM 1304 O O . PHE A 1 167 ? -3.431 10.088 6.684 1.00 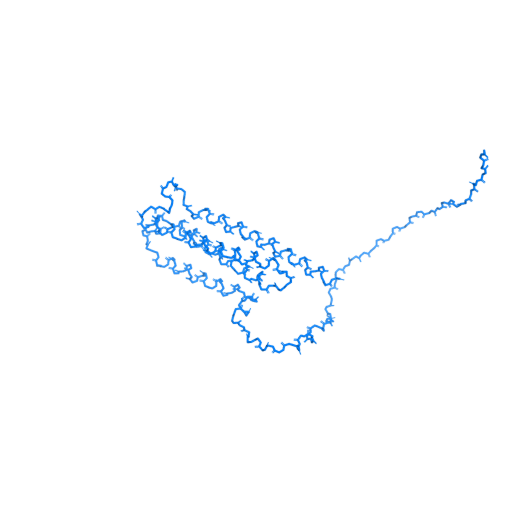94.38 167 PHE A O 1
ATOM 1311 N N . SER A 1 168 ? -3.362 8.966 4.740 1.00 92.75 168 SER A N 1
ATOM 1312 C CA . SER A 1 168 ? -4.506 8.101 5.036 1.00 92.75 168 SER A CA 1
ATOM 1313 C C . SER A 1 168 ? -4.220 7.166 6.216 1.00 92.75 168 SER A C 1
ATOM 1315 O O . SER A 1 168 ? -5.034 7.068 7.132 1.00 92.75 168 SER A O 1
ATOM 1317 N N . LEU A 1 169 ? -3.030 6.561 6.262 1.00 92.44 169 LEU A N 1
ATOM 1318 C CA . LEU A 1 169 ? -2.566 5.755 7.395 1.00 92.44 169 LEU A CA 1
ATOM 1319 C C . LEU A 1 169 ? -2.493 6.566 8.686 1.00 92.44 169 LEU A C 1
ATOM 1321 O O . LEU A 1 169 ? -2.958 6.108 9.726 1.00 92.44 169 LEU A O 1
ATOM 1325 N N . TYR A 1 170 ? -1.947 7.778 8.619 1.00 92.38 170 TYR A N 1
ATOM 1326 C CA . TYR A 1 170 ? -1.883 8.667 9.774 1.00 92.38 170 TYR A CA 1
ATOM 1327 C C . TYR A 1 170 ? -3.283 9.047 10.279 1.00 92.38 170 TYR A C 1
ATOM 1329 O O . TYR A 1 170 ? -3.546 8.999 11.480 1.00 92.38 170 TYR A O 1
ATOM 1337 N N . SER A 1 171 ? -4.212 9.355 9.368 1.00 90.00 171 SER A N 1
ATOM 1338 C CA . SER A 1 171 ? -5.612 9.622 9.711 1.00 90.00 171 SER A CA 1
ATOM 1339 C C . SER A 1 171 ? -6.279 8.411 10.367 1.00 90.00 171 SER A C 1
ATOM 1341 O O . SER A 1 171 ? -6.942 8.565 11.391 1.00 90.00 171 SER A O 1
ATOM 1343 N N . LEU A 1 172 ? -6.073 7.210 9.822 1.00 88.31 172 LEU A N 1
ATOM 1344 C CA . LEU A 1 172 ? -6.589 5.963 10.384 1.00 88.31 172 LEU A CA 1
ATOM 1345 C C . LEU A 1 172 ? -6.021 5.669 11.776 1.00 88.31 172 LEU A C 1
ATOM 1347 O O . LEU A 1 172 ? -6.758 5.244 12.661 1.00 88.31 172 LEU A O 1
ATOM 1351 N N . TRP A 1 173 ? -4.733 5.929 11.981 1.00 88.44 173 TRP A N 1
ATOM 1352 C CA . TRP A 1 173 ? -4.080 5.760 13.274 1.00 88.44 173 TRP A CA 1
ATOM 1353 C C . TRP A 1 173 ? -4.655 6.702 14.339 1.00 88.44 173 TRP A C 1
ATOM 1355 O O . TRP A 1 173 ? -4.949 6.270 15.454 1.00 88.44 173 TRP A O 1
ATOM 1365 N N . LEU A 1 174 ? -4.890 7.973 13.992 1.00 87.31 174 LEU A N 1
ATOM 1366 C CA . LEU A 1 174 ? -5.569 8.916 14.887 1.00 87.31 174 LEU A CA 1
ATOM 1367 C C . LEU A 1 174 ? -6.991 8.454 15.216 1.00 87.31 174 LEU A C 1
ATOM 1369 O O . LEU A 1 174 ? -7.401 8.500 16.372 1.00 87.31 174 LEU A O 1
ATOM 1373 N N . VAL A 1 175 ? -7.723 7.970 14.211 1.00 84.75 175 VAL A N 1
ATOM 1374 C CA . VAL A 1 175 ? -9.072 7.425 14.392 1.00 84.75 175 VAL A CA 1
ATOM 1375 C C . VAL A 1 175 ? -9.070 6.235 15.354 1.00 84.75 175 VAL A C 1
ATOM 1377 O O . VAL A 1 175 ? -9.905 6.192 16.253 1.00 84.75 175 VAL A O 1
ATOM 1380 N N . GLN A 1 176 ? -8.130 5.298 15.211 1.00 83.06 176 GLN A N 1
ATOM 1381 C CA . GLN A 1 176 ? -8.011 4.163 16.130 1.00 83.06 176 GLN A CA 1
ATOM 1382 C C . GLN A 1 176 ? -7.780 4.612 17.572 1.00 83.06 176 GLN A C 1
ATOM 1384 O O . GLN A 1 176 ? -8.442 4.096 18.467 1.00 83.06 176 GLN A O 1
ATOM 1389 N N . ARG A 1 177 ? -6.897 5.594 17.791 1.00 82.94 177 ARG A N 1
ATOM 1390 C CA . ARG A 1 177 ? -6.638 6.129 19.135 1.00 82.94 177 ARG A CA 1
ATOM 1391 C C . ARG A 1 177 ? -7.877 6.747 19.766 1.00 82.94 177 ARG A C 1
ATOM 1393 O O . ARG A 1 177 ? -8.154 6.472 20.923 1.00 82.94 177 ARG A O 1
ATOM 1400 N N . VAL A 1 178 ? -8.633 7.539 19.006 1.00 82.94 178 VAL A N 1
ATOM 1401 C CA . VAL A 1 178 ? -9.877 8.145 19.509 1.00 82.94 178 VAL A CA 1
ATOM 1402 C C . VAL A 1 178 ? -10.879 7.065 19.915 1.00 82.94 178 VAL A C 1
ATOM 1404 O O . VAL A 1 178 ? -11.442 7.140 20.999 1.00 82.94 178 VAL A O 1
ATOM 1407 N N . VAL A 1 179 ? -11.050 6.029 19.088 1.00 79.31 179 VAL A N 1
ATOM 1408 C CA . VAL A 1 179 ? -11.966 4.918 19.395 1.00 79.31 179 VAL A CA 1
ATOM 1409 C C . VAL A 1 179 ? -11.516 4.143 20.638 1.00 79.31 179 VAL A C 1
ATOM 1411 O O . VAL A 1 179 ? -12.359 3.770 21.444 1.00 79.31 179 VAL A O 1
ATOM 1414 N N . GLN A 1 180 ? -10.211 3.921 20.825 1.00 80.50 180 GLN A N 1
ATOM 1415 C CA . GLN A 1 180 ? -9.676 3.276 22.032 1.00 80.50 180 GLN A CA 1
ATOM 1416 C C . GLN A 1 180 ? -9.971 4.096 23.292 1.00 80.50 180 GLN A C 1
ATOM 1418 O O . GLN A 1 180 ? -10.503 3.552 24.253 1.00 80.50 180 GLN A O 1
ATOM 1423 N N . THR A 1 181 ? -9.716 5.406 23.259 1.00 80.19 181 THR A N 1
ATOM 1424 C CA . THR A 1 181 ? -9.992 6.295 24.396 1.00 80.19 181 THR A CA 1
ATOM 1425 C C . THR A 1 181 ? -11.485 6.372 24.734 1.00 80.19 181 THR A C 1
ATOM 1427 O O . THR A 1 181 ? -11.838 6.385 25.908 1.00 80.19 181 THR A O 1
ATOM 1430 N N . GLU A 1 182 ? -12.377 6.400 23.738 1.00 77.62 182 GLU A N 1
ATOM 1431 C CA . GLU A 1 182 ? -13.828 6.397 23.989 1.00 77.62 182 GLU A CA 1
ATOM 1432 C C . GLU A 1 182 ? -14.310 5.082 24.626 1.00 77.62 182 GLU A C 1
ATOM 1434 O O . GLU A 1 182 ? -15.205 5.111 25.467 1.00 77.62 182 GLU A O 1
ATOM 1439 N N . MET A 1 183 ? -13.711 3.938 24.269 1.00 73.00 183 MET A N 1
ATOM 1440 C CA . MET A 1 183 ? -14.034 2.647 24.893 1.00 73.00 183 MET A CA 1
ATOM 1441 C C . MET A 1 183 ? -13.536 2.568 26.342 1.00 73.00 183 MET A C 1
ATOM 1443 O O . MET A 1 183 ? -14.276 2.111 27.207 1.00 73.00 183 MET A O 1
ATOM 1447 N N . GLU A 1 184 ? -12.331 3.069 26.632 1.00 77.19 184 GLU A N 1
ATOM 1448 C CA . GLU A 1 184 ? -11.805 3.141 28.006 1.00 77.19 184 GLU A CA 1
ATOM 1449 C C . GLU A 1 184 ? -12.686 4.012 28.917 1.00 77.19 184 GLU A C 1
ATOM 1451 O O . GLU A 1 184 ? -12.904 3.664 30.072 1.00 77.19 184 GLU A O 1
ATOM 1456 N N . GLN A 1 185 ? -13.233 5.116 28.396 1.00 72.06 185 GLN A N 1
ATOM 1457 C CA . GLN A 1 185 ? -14.146 5.991 29.144 1.00 72.06 185 GLN A CA 1
ATOM 1458 C C . GLN A 1 185 ? -15.541 5.394 29.359 1.00 72.06 185 GLN A C 1
ATOM 1460 O O . GLN A 1 185 ? -16.227 5.808 30.286 1.00 72.06 185 GLN A O 1
ATOM 1465 N N . ALA A 1 186 ? -15.986 4.472 28.502 1.00 71.62 186 ALA A N 1
ATOM 1466 C CA . ALA A 1 186 ? -17.286 3.815 28.641 1.00 71.62 186 ALA A CA 1
ATOM 1467 C C . ALA A 1 186 ? -17.277 2.675 29.677 1.00 71.62 186 ALA A C 1
ATOM 1469 O O . ALA A 1 186 ? -18.340 2.310 30.173 1.00 71.62 186 ALA A O 1
ATOM 1470 N N . ASN A 1 187 ? -16.093 2.138 29.991 1.00 65.88 187 ASN A N 1
ATOM 1471 C CA . ASN A 1 187 ? -15.887 1.056 30.959 1.00 65.88 187 ASN A CA 1
ATOM 1472 C C . ASN A 1 187 ? -15.491 1.555 32.367 1.00 65.88 187 ASN A C 1
ATOM 1474 O O . ASN A 1 187 ? -15.214 0.736 33.241 1.00 65.88 187 ASN A O 1
ATOM 1478 N N . GLN A 1 188 ? -15.438 2.876 32.582 1.00 62.00 188 GLN A N 1
ATOM 1479 C CA . GLN A 1 188 ? -15.246 3.530 33.888 1.00 62.00 188 GLN A CA 1
ATOM 1480 C C . GLN A 1 188 ? -16.571 4.087 34.412 1.00 62.00 188 GLN A C 1
ATOM 1482 O O . GLN A 1 188 ? -16.773 4.038 35.645 1.00 62.00 188 GLN A O 1
#

Sequence (188 aa):
MMTPDDADSSDDYDEAEETDTFPDAEEDEYADEEEEIEEELGVEYSPSRLAKFLEDPWPRVTFVMMILGFVVVLFTPNDVWRVWNWMIVGMYFLWILTAVASTIGLTVWKNPAVSRIKYGGITNAFLALVCGVLGTIDTIMLIGGTGGLLPAIDVPVLYAAILIVVFSLYSLWLVQRVVQTEMEQANQ